Protein AF-X1GR39-F1 (afdb_monomer_lite)

InterPro domains:
  IPR045659 LPS-assembly protein LptD, central domain [PF19838] (77-189)
  IPR050218 Lipopolysaccharide Assembly Protein LptD [PTHR30189] (3-284)

Secondary structure (DSSP, 8-state):
-PPPEEEEEEEEETTTTEEEEEEEEEEETTEEEEEEEEEE-SS-EEEEEEEEES--SSS-SEEEEEEEEEEETTTEEEEEEEEEEETTEEEEEEEEEEEESSSSSEEPPPEEEEETTTEEEEEEEEEEEEETTEEEEEEEEEETTTEEEEEEEEEEEETTEEEEEEEEEEE-TTT--EEEEEEEEEEEESSSSEEEEEEEEEESSTTHHHHHHS------EEEEEEEETTEEEEEEEE--S-TTT-TT-EEEEEEEEEEEEEEE-TTSS-EEEEEEEEEEEEE---

Radius of gyration: 27.63 Å; chains: 1; bounding box: 65×58×67 Å

Organism: NCBI:txid412755

Structure (mmCIF, N/CA/C/O backbone):
data_AF-X1GR39-F1
#
_entry.id   AF-X1GR39-F1
#
loop_
_atom_site.group_PDB
_atom_site.id
_atom_site.type_symbol
_atom_site.label_atom_id
_atom_site.label_alt_id
_atom_site.label_comp_id
_atom_site.label_asym_id
_atom_site.label_entity_id
_atom_site.label_seq_id
_atom_site.pdbx_PDB_ins_code
_atom_site.Cartn_x
_atom_site.Cartn_y
_atom_site.Cartn_z
_atom_site.occupancy
_atom_site.B_iso_or_equiv
_atom_site.auth_seq_id
_atom_site.auth_comp_id
_atom_site.auth_asym_id
_atom_site.auth_atom_id
_atom_site.pdbx_PDB_model_num
ATOM 1 N N . GLU A 1 1 ? -5.557 -20.650 -20.360 1.00 41.62 1 GLU A N 1
ATOM 2 C CA . GLU A 1 1 ? -5.485 -20.925 -21.810 1.00 41.62 1 GLU A CA 1
ATOM 3 C C . GLU A 1 1 ? -4.023 -20.940 -22.225 1.00 41.62 1 GLU A C 1
ATOM 5 O O . GLU A 1 1 ? -3.294 -20.027 -21.860 1.00 41.62 1 GLU A O 1
ATOM 10 N N . THR A 1 2 ? -3.562 -22.000 -22.883 1.00 50.59 2 THR A N 1
ATOM 11 C CA . THR A 1 2 ? -2.173 -22.139 -23.339 1.00 50.59 2 THR A CA 1
ATOM 12 C C . THR A 1 2 ? -1.931 -21.228 -24.547 1.00 50.59 2 THR A C 1
ATOM 14 O O . THR A 1 2 ? -2.636 -21.309 -25.551 1.00 50.59 2 THR A O 1
ATOM 17 N N . GLY A 1 3 ? -0.964 -20.312 -24.442 1.00 60.41 3 GLY A N 1
ATOM 18 C CA . GLY A 1 3 ? -0.662 -19.339 -25.496 1.00 60.41 3 GLY A CA 1
ATOM 19 C C . GLY A 1 3 ? -0.235 -20.000 -26.813 1.00 60.41 3 GLY A C 1
ATOM 20 O O . GLY A 1 3 ? 0.534 -20.960 -26.820 1.00 60.41 3 GLY A O 1
ATOM 21 N N . ARG A 1 4 ? -0.717 -19.482 -27.951 1.00 73.88 4 ARG A N 1
ATOM 22 C CA . ARG A 1 4 ? -0.357 -19.980 -29.291 1.00 73.88 4 ARG A CA 1
ATOM 23 C C . ARG A 1 4 ? 0.926 -19.297 -29.769 1.00 73.88 4 ARG A C 1
ATOM 25 O O . ARG A 1 4 ? 0.937 -18.083 -29.969 1.00 73.88 4 ARG A O 1
ATOM 32 N N . LEU A 1 5 ? 1.990 -20.074 -29.976 1.00 83.25 5 LEU A N 1
ATOM 33 C CA . LEU A 1 5 ? 3.247 -19.620 -30.580 1.00 83.25 5 LEU A CA 1
ATOM 34 C C . LEU A 1 5 ? 3.279 -20.006 -32.064 1.00 83.25 5 LEU A C 1
ATOM 36 O O . LEU A 1 5 ? 2.985 -21.140 -32.432 1.00 83.25 5 LEU A O 1
ATOM 40 N N . THR A 1 6 ? 3.622 -19.053 -32.925 1.00 88.25 6 THR A N 1
ATOM 41 C CA . THR A 1 6 ? 3.789 -19.245 -34.374 1.00 88.25 6 THR A CA 1
ATOM 42 C C . THR A 1 6 ? 5.122 -18.654 -34.815 1.00 88.25 6 THR A C 1
ATOM 44 O O . THR A 1 6 ? 5.584 -17.682 -34.225 1.00 88.25 6 THR A O 1
ATOM 47 N N . GLY A 1 7 ? 5.749 -19.213 -35.844 1.00 88.44 7 GLY A N 1
ATOM 48 C CA . GLY A 1 7 ? 6.997 -18.692 -36.396 1.00 88.44 7 GLY A CA 1
ATOM 49 C C . GLY A 1 7 ? 7.297 -19.286 -37.765 1.00 88.44 7 GLY A C 1
ATOM 50 O O . GLY A 1 7 ? 6.587 -20.179 -38.229 1.00 88.44 7 GLY A O 1
ATOM 51 N N . LYS A 1 8 ? 8.337 -18.765 -38.412 1.00 88.69 8 LYS A N 1
ATOM 52 C CA . LYS A 1 8 ? 8.908 -19.290 -39.656 1.00 88.69 8 LYS A CA 1
ATOM 53 C C . LYS A 1 8 ? 10.235 -19.979 -39.335 1.00 88.69 8 LYS A C 1
ATOM 55 O O . LYS A 1 8 ? 10.971 -19.514 -38.470 1.00 88.69 8 LYS A O 1
ATOM 60 N N . ASP A 1 9 ? 10.519 -21.081 -40.021 1.00 88.56 9 ASP A N 1
ATOM 61 C CA . ASP A 1 9 ? 11.811 -21.778 -39.993 1.00 88.56 9 ASP A CA 1
ATOM 62 C C . ASP A 1 9 ? 12.301 -22.176 -38.590 1.00 88.56 9 ASP A C 1
ATOM 64 O O . ASP A 1 9 ? 13.170 -21.540 -37.989 1.00 88.56 9 ASP A O 1
ATOM 68 N N . LEU A 1 10 ? 11.747 -23.277 -38.078 1.00 90.88 10 LEU A N 1
ATOM 69 C CA . LEU A 1 10 ? 12.207 -23.928 -36.855 1.00 90.88 10 LEU A CA 1
ATOM 70 C C . LEU A 1 10 ? 13.357 -24.894 -37.173 1.00 90.88 10 LEU A C 1
ATOM 72 O O . LEU A 1 10 ? 13.191 -25.838 -37.942 1.00 90.88 10 LEU A O 1
ATOM 76 N N . ARG A 1 11 ? 14.510 -24.694 -36.535 1.00 92.06 11 ARG A N 1
ATOM 77 C CA . ARG A 1 11 ? 15.611 -25.668 -36.503 1.00 92.06 11 ARG A CA 1
ATOM 78 C C . ARG A 1 11 ? 15.830 -26.107 -35.067 1.00 92.06 11 ARG A C 1
ATOM 80 O O . ARG A 1 11 ? 16.012 -25.247 -34.210 1.00 92.06 11 ARG A O 1
ATOM 87 N N . TYR A 1 12 ? 15.838 -27.411 -34.818 1.00 91.62 12 TYR A N 1
ATOM 88 C CA . TYR A 1 12 ? 16.023 -27.978 -33.485 1.00 91.62 12 TYR A CA 1
ATOM 89 C C . TYR A 1 12 ? 17.069 -29.091 -33.514 1.00 91.62 12 TYR A C 1
ATOM 91 O O . TYR A 1 12 ? 17.058 -29.936 -34.408 1.00 91.62 12 TYR A O 1
ATOM 99 N N . ASN A 1 13 ? 17.979 -29.076 -32.546 1.00 91.44 13 ASN A N 1
ATOM 100 C CA . ASN A 1 13 ? 18.988 -30.101 -32.342 1.00 91.44 13 ASN A CA 1
ATOM 101 C C . ASN A 1 13 ? 18.592 -30.951 -31.131 1.00 91.44 13 ASN A C 1
ATOM 103 O O . ASN A 1 13 ? 18.644 -30.477 -30.000 1.00 91.44 13 ASN A O 1
ATOM 107 N N . LEU A 1 14 ? 18.237 -32.214 -31.379 1.00 89.69 14 LEU A N 1
ATOM 108 C CA . LEU A 1 14 ? 17.805 -33.164 -30.348 1.00 89.69 14 LEU A CA 1
ATOM 109 C C . LEU A 1 14 ? 18.918 -33.536 -29.358 1.00 89.69 14 LEU A C 1
ATOM 111 O O . LEU A 1 14 ? 18.622 -33.865 -28.219 1.00 89.69 14 LEU A O 1
ATOM 115 N N . ARG A 1 15 ? 20.193 -33.504 -29.774 1.00 89.12 15 ARG A N 1
ATOM 116 C CA . ARG A 1 15 ? 21.323 -33.892 -28.912 1.00 89.12 15 ARG A CA 1
ATOM 117 C C . ARG A 1 15 ? 21.659 -32.803 -27.899 1.00 89.12 15 ARG A C 1
ATOM 119 O O . ARG A 1 15 ? 21.977 -33.115 -26.762 1.00 89.12 15 ARG A O 1
ATOM 126 N N . SER A 1 16 ? 21.657 -31.545 -28.334 1.00 89.12 16 SER A N 1
ATOM 127 C CA . SER A 1 16 ? 21.954 -30.398 -27.467 1.00 89.12 16 SER A CA 1
ATOM 128 C C . SER A 1 16 ? 20.703 -29.742 -26.883 1.00 89.12 16 SER A C 1
ATOM 130 O O . SER A 1 16 ? 20.830 -28.747 -26.183 1.00 89.12 16 SER A O 1
ATOM 132 N N . GLU A 1 17 ? 19.513 -30.242 -27.225 1.00 90.56 17 GLU A N 1
ATOM 133 C CA . GLU A 1 17 ? 18.206 -29.682 -26.855 1.00 90.56 17 GLU A CA 1
ATOM 134 C C . GLU A 1 17 ? 18.053 -28.181 -27.165 1.00 90.56 17 GLU A C 1
ATOM 136 O O . GLU A 1 17 ? 17.302 -27.454 -26.511 1.00 90.56 17 GLU A O 1
ATOM 141 N N . THR A 1 18 ? 18.754 -27.695 -28.192 1.00 92.44 18 THR A N 1
ATOM 142 C CA . THR A 1 18 ? 18.746 -26.281 -28.582 1.00 92.44 18 THR A CA 1
ATOM 143 C C . THR A 1 18 ? 18.022 -26.065 -29.897 1.00 92.44 18 THR A C 1
ATOM 145 O O . THR A 1 18 ? 18.082 -26.884 -30.815 1.00 92.44 18 THR A O 1
ATOM 148 N N . GLY A 1 19 ? 17.360 -24.919 -30.024 1.00 92.81 19 GLY A N 1
ATOM 149 C CA . GLY A 1 19 ? 16.666 -24.551 -31.243 1.00 92.81 19 GLY A CA 1
ATOM 150 C C . GLY A 1 19 ? 16.794 -23.090 -31.619 1.00 92.81 19 GLY A C 1
ATOM 151 O O . GLY A 1 19 ? 17.204 -22.225 -30.842 1.00 92.81 19 GLY A O 1
ATOM 152 N N . THR A 1 20 ? 16.442 -22.818 -32.867 1.00 93.50 20 THR A N 1
ATOM 153 C CA . THR A 1 20 ? 16.251 -21.470 -33.388 1.00 93.50 20 THR A CA 1
ATOM 154 C C . THR A 1 20 ? 14.957 -21.409 -34.170 1.00 93.50 20 THR A C 1
ATOM 156 O O . THR A 1 20 ? 14.637 -22.334 -34.912 1.00 93.50 20 THR A O 1
ATOM 159 N N . ILE A 1 21 ? 14.232 -20.311 -34.012 1.00 93.69 21 ILE A N 1
ATOM 160 C CA . ILE A 1 21 ? 13.002 -20.032 -34.748 1.00 93.69 21 ILE A CA 1
ATOM 161 C C . ILE A 1 21 ? 12.996 -18.556 -35.143 1.00 93.69 21 ILE A C 1
ATOM 163 O O . ILE A 1 21 ? 13.473 -17.702 -34.387 1.00 93.69 21 ILE A O 1
ATOM 167 N N . GLN A 1 22 ? 12.513 -18.256 -36.345 1.00 93.44 22 GLN A N 1
ATOM 168 C CA . GLN A 1 22 ? 12.461 -16.903 -36.892 1.00 93.44 22 GLN A CA 1
ATOM 169 C C . GLN A 1 22 ? 11.023 -16.379 -36.955 1.00 93.44 22 GLN A C 1
ATOM 171 O O . GLN A 1 22 ? 10.058 -17.139 -36.917 1.00 93.44 22 GLN A O 1
ATOM 176 N N . SER A 1 23 ? 10.866 -15.059 -37.081 1.00 91.75 23 SER A N 1
ATOM 177 C CA . SER A 1 23 ? 9.572 -14.385 -37.288 1.00 91.75 23 SER A CA 1
ATOM 178 C C . SER A 1 23 ? 8.480 -14.839 -36.310 1.00 91.75 23 SER A C 1
ATOM 180 O O . SER A 1 23 ? 7.364 -15.176 -36.711 1.00 91.75 23 SER A O 1
ATOM 182 N N . ILE A 1 24 ? 8.822 -14.875 -35.027 1.00 91.50 24 ILE A N 1
ATOM 183 C CA . ILE A 1 24 ? 7.983 -15.422 -33.966 1.00 91.50 24 ILE A CA 1
ATOM 184 C C . ILE A 1 24 ? 6.849 -14.455 -33.675 1.00 91.50 24 ILE A C 1
ATOM 186 O O . ILE A 1 24 ? 7.063 -13.246 -33.551 1.00 91.50 24 ILE A O 1
ATOM 190 N N . ARG A 1 25 ? 5.648 -14.998 -33.507 1.00 89.38 25 ARG A N 1
ATOM 191 C CA . ARG A 1 25 ? 4.500 -14.308 -32.930 1.00 89.38 25 ARG A CA 1
ATOM 192 C C . ARG A 1 25 ? 3.892 -15.181 -31.852 1.00 89.38 25 ARG A C 1
ATOM 194 O O . ARG A 1 25 ? 3.634 -16.363 -32.086 1.00 89.38 25 ARG A O 1
ATOM 201 N N . TRP A 1 26 ? 3.646 -14.590 -30.698 1.00 88.12 26 TRP A N 1
ATOM 202 C CA . TRP A 1 26 ? 3.085 -15.284 -29.549 1.00 88.12 26 TRP A CA 1
ATOM 203 C C . TRP A 1 26 ? 2.064 -14.389 -28.850 1.00 88.12 26 TRP A C 1
ATOM 205 O O . TRP A 1 26 ? 2.217 -13.167 -28.826 1.00 88.12 26 TRP A O 1
ATOM 215 N N . LYS A 1 27 ? 1.002 -15.007 -28.334 1.00 83.12 27 LYS A N 1
ATOM 216 C CA . LYS A 1 27 ? -0.036 -14.347 -27.543 1.00 83.12 27 LYS A CA 1
ATOM 217 C C . LYS A 1 27 ? -0.177 -15.066 -26.206 1.00 83.12 27 LYS A C 1
ATOM 219 O O . LYS A 1 27 ? -0.376 -16.283 -26.195 1.00 83.12 27 LYS A O 1
ATOM 224 N N . GLU A 1 28 ? -0.136 -14.310 -25.117 1.00 80.50 28 GLU A N 1
ATOM 225 C CA . GLU A 1 28 ? -0.421 -14.787 -23.763 1.00 80.50 28 GLU A CA 1
ATOM 226 C C . GLU A 1 28 ? -1.304 -13.777 -23.034 1.00 80.50 28 GLU A C 1
ATOM 228 O O . GLU A 1 28 ? -0.956 -12.604 -22.891 1.00 80.50 28 GLU A O 1
ATOM 233 N N . GLY A 1 29 ? -2.484 -14.231 -22.604 1.00 79.88 29 GLY A N 1
ATOM 234 C CA . GLY A 1 29 ? -3.503 -13.352 -22.038 1.00 79.88 29 GLY A CA 1
ATOM 235 C C . GLY A 1 29 ? -3.798 -12.160 -22.968 1.00 79.88 29 GLY A C 1
ATOM 236 O O . GLY A 1 29 ? -4.045 -12.371 -24.163 1.00 79.88 29 GLY A O 1
ATOM 237 N N . PRO A 1 30 ? -3.767 -10.913 -22.459 1.00 77.62 30 PRO A N 1
ATOM 238 C CA . PRO A 1 30 ? -3.972 -9.717 -23.271 1.00 77.62 30 PRO A CA 1
ATOM 239 C C . PRO A 1 30 ? -2.725 -9.286 -24.063 1.00 77.62 30 PRO A C 1
ATOM 241 O O . PRO A 1 30 ? -2.810 -8.330 -24.824 1.00 77.62 30 PRO A O 1
ATOM 244 N N . PHE A 1 31 ? -1.569 -9.939 -23.901 1.00 81.31 31 PHE A N 1
ATOM 245 C CA . PHE A 1 31 ? -0.309 -9.495 -24.495 1.00 81.31 31 PHE A CA 1
ATOM 246 C C . PHE A 1 31 ? 0.008 -10.202 -25.819 1.00 81.31 31 PHE A C 1
ATOM 248 O O . PHE A 1 31 ? -0.120 -11.421 -25.957 1.00 81.31 31 PHE A O 1
ATOM 255 N N . PHE A 1 32 ? 0.493 -9.420 -26.780 1.00 86.38 32 PHE A N 1
ATOM 256 C CA . PHE A 1 32 ? 0.990 -9.845 -28.082 1.00 86.38 32 PHE A CA 1
ATOM 257 C C . PHE A 1 32 ? 2.479 -9.547 -28.189 1.00 86.38 32 PHE A C 1
ATOM 259 O O . PHE A 1 32 ? 2.922 -8.427 -27.929 1.00 86.38 32 PHE A O 1
ATOM 266 N N . TYR A 1 33 ? 3.236 -10.532 -28.658 1.00 89.44 33 TYR A N 1
ATOM 267 C CA . TYR A 1 33 ? 4.683 -10.468 -28.789 1.00 89.44 33 TYR A CA 1
ATOM 268 C C . TYR A 1 33 ? 5.096 -10.813 -30.215 1.00 89.44 33 TYR A C 1
ATOM 270 O O . TYR A 1 33 ? 4.557 -11.740 -30.830 1.00 89.44 33 TYR A O 1
ATOM 278 N N . LYS A 1 34 ? 6.080 -10.085 -30.738 1.00 91.81 34 LYS A N 1
ATOM 279 C CA . LYS A 1 34 ? 6.740 -10.368 -32.014 1.00 91.81 34 LYS A CA 1
ATOM 280 C C . LYS A 1 34 ? 8.242 -10.345 -31.797 1.00 91.81 34 LYS A C 1
ATOM 282 O O . LYS A 1 34 ? 8.747 -9.395 -31.216 1.00 91.81 34 LYS A O 1
ATOM 287 N N . ALA A 1 35 ? 8.956 -11.352 -32.274 1.00 93.44 35 ALA A N 1
ATOM 288 C CA . ALA A 1 35 ? 10.414 -11.377 -32.222 1.00 93.44 35 ALA A CA 1
ATOM 289 C C . ALA A 1 35 ? 10.968 -11.833 -33.566 1.00 93.44 35 ALA A C 1
ATOM 291 O O . ALA A 1 35 ? 10.399 -12.703 -34.226 1.00 93.44 35 ALA A O 1
ATOM 292 N N . GLU A 1 36 ? 12.087 -11.260 -33.987 1.00 93.81 36 GLU A N 1
ATOM 293 C CA . GLU A 1 36 ? 12.678 -11.629 -35.271 1.00 93.81 36 GLU A CA 1
ATOM 294 C C . GLU A 1 36 ? 13.326 -13.008 -35.229 1.00 93.81 36 GLU A C 1
ATOM 296 O O . GLU A 1 36 ? 13.197 -13.789 -36.170 1.00 93.81 36 GLU A O 1
ATOM 301 N N . LYS A 1 37 ? 14.025 -13.301 -34.136 1.00 93.69 37 LYS A N 1
ATOM 302 C CA . LYS A 1 37 ? 14.753 -14.549 -33.945 1.00 93.69 37 LYS A CA 1
ATOM 303 C C . LYS A 1 37 ? 14.757 -14.897 -32.468 1.00 93.69 37 LYS A C 1
ATOM 305 O O . LYS A 1 37 ? 15.069 -14.033 -31.650 1.00 93.69 37 LYS A O 1
ATOM 310 N N . ALA A 1 38 ? 14.463 -16.149 -32.147 1.00 92.50 38 ALA A N 1
ATOM 311 C CA . ALA A 1 38 ? 14.777 -16.739 -30.855 1.00 92.50 38 ALA A CA 1
ATOM 312 C C . ALA A 1 38 ? 15.833 -17.810 -31.039 1.00 92.50 38 ALA A C 1
ATOM 314 O O . ALA A 1 38 ? 15.772 -18.606 -31.979 1.00 92.50 38 ALA A O 1
ATOM 315 N N . HIS A 1 39 ? 16.757 -17.848 -30.097 1.00 93.31 39 HIS A N 1
ATOM 316 C CA . HIS A 1 39 ? 17.513 -19.030 -29.758 1.00 93.31 39 HIS A CA 1
ATOM 317 C C . HIS A 1 39 ? 17.004 -19.528 -28.409 1.00 93.31 39 HIS A C 1
ATOM 319 O O . HIS A 1 39 ? 16.916 -18.740 -27.472 1.00 93.31 39 HIS A O 1
ATOM 325 N N . PHE A 1 40 ? 16.634 -20.799 -28.317 1.00 90.00 40 PHE A N 1
ATOM 326 C CA . PHE A 1 40 ? 16.128 -21.383 -27.080 1.00 90.00 40 PHE A CA 1
ATOM 327 C C . PHE A 1 40 ? 16.918 -22.639 -26.724 1.00 90.00 40 PHE A C 1
ATOM 329 O O . PHE A 1 40 ? 17.228 -23.455 -27.594 1.00 90.00 40 PHE A O 1
ATOM 336 N N . SER A 1 41 ? 17.239 -22.767 -25.444 1.00 90.88 41 SER A N 1
ATOM 337 C CA . SER A 1 41 ? 17.752 -23.968 -24.789 1.00 90.88 41 SER A CA 1
ATOM 338 C C . SER A 1 41 ? 16.904 -24.262 -23.547 1.00 90.88 41 SER A C 1
ATOM 340 O O . SER A 1 41 ? 15.978 -23.511 -23.230 1.00 90.88 41 SER A O 1
ATOM 342 N N . SER A 1 42 ? 17.221 -25.341 -22.832 1.00 83.44 42 SER A N 1
ATOM 343 C CA . SER A 1 42 ? 16.620 -25.652 -21.530 1.00 83.44 42 SER A CA 1
ATOM 344 C C . SER A 1 42 ? 16.901 -24.582 -20.461 1.00 83.44 42 SER A C 1
ATOM 346 O O . SER A 1 42 ? 16.082 -24.379 -19.570 1.00 83.44 42 SER A O 1
ATOM 348 N N . GLU A 1 43 ? 18.021 -23.860 -20.568 1.00 86.69 43 GLU A N 1
ATOM 349 C CA . GLU A 1 43 ? 18.469 -22.883 -19.564 1.00 86.69 43 GLU A CA 1
ATOM 350 C C . GLU A 1 43 ? 18.107 -21.431 -19.898 1.00 86.69 43 GLU A C 1
ATOM 352 O O . GLU A 1 43 ? 17.875 -20.619 -19.000 1.00 86.69 43 GLU A O 1
ATOM 357 N N . VAL A 1 44 ? 18.106 -21.062 -21.183 1.00 91.50 44 VAL A N 1
ATOM 358 C CA . VAL A 1 44 ? 17.942 -19.666 -21.598 1.00 91.50 44 VAL A CA 1
ATOM 359 C C . VAL A 1 44 ? 17.240 -19.543 -22.944 1.00 91.50 44 VAL A C 1
ATOM 361 O O . VAL A 1 44 ? 17.483 -20.297 -23.887 1.00 91.50 44 VAL A O 1
ATOM 364 N N . VAL A 1 45 ? 16.402 -18.515 -23.060 1.00 93.25 45 VAL A N 1
ATOM 365 C CA . VAL A 1 45 ? 15.814 -18.082 -24.331 1.00 93.25 45 VAL A CA 1
ATOM 366 C C . VAL A 1 45 ? 16.329 -16.681 -24.661 1.00 93.25 45 VAL A C 1
ATOM 368 O O . VAL A 1 45 ? 16.033 -15.728 -23.946 1.00 93.25 45 VAL A O 1
ATOM 371 N N . ASP A 1 46 ? 17.109 -16.542 -25.736 1.00 95.00 46 ASP A N 1
ATOM 372 C CA . ASP A 1 46 ? 17.599 -15.260 -26.267 1.00 95.00 46 ASP A CA 1
ATOM 373 C C . ASP A 1 46 ? 16.765 -14.858 -27.486 1.00 95.00 46 ASP A C 1
ATOM 375 O O . ASP A 1 46 ? 16.773 -15.525 -28.521 1.00 95.00 46 ASP A O 1
ATOM 379 N N . LEU A 1 47 ? 16.045 -13.751 -27.359 1.00 95.00 47 LEU A N 1
ATOM 380 C CA . LEU A 1 47 ? 15.207 -13.165 -28.391 1.00 95.00 47 LEU A CA 1
ATOM 381 C C . LEU A 1 47 ? 15.842 -11.868 -28.903 1.00 95.00 47 LEU A C 1
ATOM 383 O O . LEU A 1 47 ? 16.261 -11.007 -28.123 1.00 95.00 47 LEU A O 1
ATOM 387 N N . LYS A 1 48 ? 15.846 -11.680 -30.224 1.00 95.75 48 LYS A N 1
ATOM 388 C CA . LYS A 1 48 ? 16.298 -10.449 -30.889 1.00 95.75 48 LYS A CA 1
ATOM 389 C C . LYS A 1 48 ? 15.129 -9.656 -31.454 1.00 95.75 48 LYS A C 1
ATOM 391 O O . LYS A 1 48 ? 14.222 -10.240 -32.049 1.00 95.75 48 LYS A O 1
ATOM 396 N N . ARG A 1 49 ? 15.214 -8.325 -31.312 1.00 94.31 49 ARG A N 1
ATOM 397 C CA . ARG A 1 49 ? 14.238 -7.340 -31.814 1.00 94.31 49 ARG A CA 1
ATOM 398 C C . ARG A 1 49 ? 12.806 -7.731 -31.438 1.00 94.31 49 ARG A C 1
ATOM 400 O O . ARG A 1 49 ? 12.022 -8.158 -32.282 1.00 94.31 49 ARG A O 1
ATOM 407 N N . VAL A 1 50 ? 12.514 -7.631 -30.144 1.00 93.81 50 VAL A N 1
ATOM 408 C CA . VAL A 1 50 ? 11.238 -8.044 -29.554 1.00 93.81 50 VAL A CA 1
ATOM 409 C C . VAL A 1 50 ? 10.316 -6.846 -29.416 1.00 93.81 50 VAL A C 1
ATOM 411 O O . VAL A 1 50 ? 10.658 -5.901 -28.713 1.00 93.81 50 VAL A O 1
ATOM 414 N N . ASP A 1 51 ? 9.146 -6.914 -30.035 1.00 92.25 51 ASP A N 1
ATOM 415 C CA . ASP A 1 51 ? 8.043 -5.980 -29.837 1.00 92.25 51 ASP A CA 1
ATOM 416 C C . ASP A 1 51 ? 6.985 -6.638 -28.945 1.00 92.25 51 ASP A C 1
ATOM 418 O O . ASP A 1 51 ? 6.573 -7.766 -29.222 1.00 92.25 51 ASP A O 1
ATOM 422 N N . PHE A 1 52 ? 6.509 -5.938 -27.914 1.00 89.38 52 PHE A N 1
ATOM 423 C CA . PHE A 1 52 ? 5.368 -6.371 -27.104 1.00 89.38 52 PHE A CA 1
ATOM 424 C C . PHE A 1 52 ? 4.351 -5.247 -26.872 1.00 89.38 52 PHE A C 1
ATOM 426 O O . PHE A 1 52 ? 4.708 -4.072 -26.754 1.00 89.38 52 PHE A O 1
ATOM 433 N N . THR A 1 53 ? 3.068 -5.604 -26.859 1.00 86.25 53 THR A N 1
ATOM 434 C CA . THR A 1 53 ? 1.923 -4.689 -26.703 1.00 86.25 53 THR A CA 1
ATOM 435 C C . THR A 1 53 ? 0.702 -5.460 -26.195 1.00 86.25 53 THR A C 1
ATOM 437 O O . THR A 1 53 ? 0.661 -6.677 -26.345 1.00 86.25 53 THR A O 1
ATOM 440 N N . THR A 1 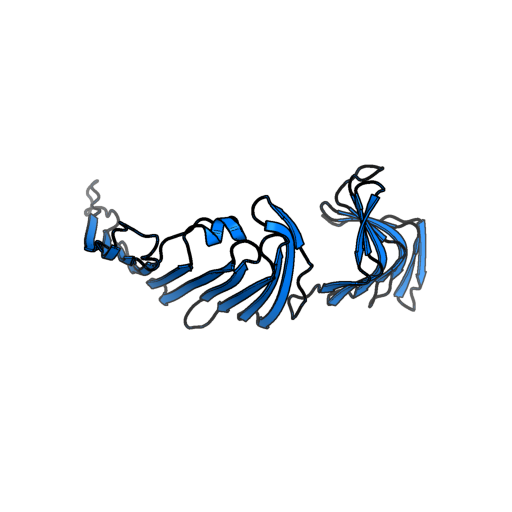54 ? -0.301 -4.789 -25.620 1.00 83.31 54 THR A N 1
ATOM 441 C CA . THR A 1 54 ? -1.624 -5.418 -25.399 1.00 83.31 54 THR A CA 1
ATOM 442 C C . THR A 1 54 ? -2.646 -5.070 -26.483 1.00 83.31 54 THR A C 1
ATOM 444 O O . THR A 1 54 ? -3.762 -5.578 -26.484 1.00 83.31 54 THR A O 1
ATOM 447 N N . CYS A 1 55 ? -2.271 -4.214 -27.436 1.00 79.06 55 CYS A N 1
ATOM 448 C CA . CYS A 1 55 ? -3.125 -3.813 -28.543 1.00 79.06 55 CYS A CA 1
ATOM 449 C C . CYS A 1 55 ? -2.998 -4.817 -29.701 1.00 79.06 55 CYS A C 1
ATOM 451 O O . CYS A 1 55 ? -1.892 -5.090 -30.168 1.00 79.06 55 CYS A O 1
ATOM 453 N N . ASP A 1 56 ? -4.120 -5.354 -30.178 1.00 73.25 56 ASP A N 1
ATOM 454 C CA . ASP A 1 56 ? -4.170 -6.378 -31.229 1.00 73.25 56 ASP A CA 1
ATOM 455 C C . ASP A 1 56 ? -4.239 -5.809 -32.660 1.00 73.25 56 ASP A C 1
ATOM 457 O O . ASP A 1 56 ? -4.186 -6.563 -33.636 1.00 73.25 56 ASP A O 1
ATOM 461 N N . HIS A 1 57 ? -4.292 -4.480 -32.803 1.00 73.00 57 HIS A N 1
ATOM 462 C CA . HIS A 1 57 ? -4.296 -3.802 -34.097 1.00 73.00 57 HIS A CA 1
ATOM 463 C C . HIS A 1 57 ? -2.987 -3.999 -34.887 1.00 73.00 57 HIS A C 1
ATOM 465 O O . HIS A 1 57 ? -1.894 -4.180 -34.341 1.00 73.00 57 HIS A O 1
ATOM 471 N N . SER A 1 58 ? -3.089 -3.918 -36.220 1.00 70.12 58 SER A N 1
ATOM 472 C CA . SER A 1 58 ? -1.954 -4.044 -37.149 1.00 70.12 58 SER A CA 1
ATOM 473 C C . SER A 1 58 ? -0.868 -2.989 -36.898 1.00 70.12 58 SER A C 1
ATOM 475 O O . SER A 1 58 ? 0.325 -3.309 -36.923 1.00 70.12 58 SER A O 1
ATOM 477 N N . LEU A 1 59 ? -1.298 -1.762 -36.599 1.00 73.50 59 LEU A N 1
ATOM 478 C CA . LEU A 1 59 ? -0.510 -0.657 -36.064 1.00 73.50 59 LEU A CA 1
ATOM 479 C C . LEU A 1 59 ? -0.948 -0.434 -34.612 1.00 73.50 59 LEU A C 1
ATOM 481 O O . LEU A 1 59 ? -1.979 0.198 -34.384 1.00 73.50 59 LEU A O 1
ATOM 485 N N . PRO A 1 60 ? -0.221 -0.978 -33.624 1.00 79.31 60 PRO A N 1
ATOM 486 C CA . PRO A 1 60 ? -0.628 -0.838 -32.239 1.00 79.31 60 PRO A CA 1
ATOM 487 C C . PRO A 1 60 ? -0.469 0.618 -31.795 1.00 79.31 60 PRO A C 1
ATOM 489 O O . PRO A 1 60 ? 0.547 1.255 -32.083 1.00 79.31 60 PRO A O 1
ATOM 492 N N . HIS A 1 61 ? -1.453 1.129 -31.051 1.00 83.88 61 HIS A N 1
ATOM 493 C CA . HIS A 1 61 ? -1.412 2.489 -30.503 1.00 83.88 61 HIS A CA 1
ATOM 494 C C . HIS A 1 61 ? -0.198 2.718 -29.600 1.00 83.88 61 HIS A C 1
ATOM 496 O O . HIS A 1 61 ? 0.269 3.842 -29.464 1.00 83.88 61 HIS A O 1
ATOM 502 N N . TYR A 1 62 ? 0.344 1.655 -29.012 1.00 85.00 62 TYR A N 1
ATOM 503 C CA . TYR A 1 62 ? 1.595 1.684 -28.274 1.00 85.00 62 TYR A CA 1
ATOM 504 C C . TYR A 1 62 ? 2.310 0.339 -28.368 1.00 85.00 62 TYR A C 1
ATOM 506 O O . TYR A 1 62 ? 1.682 -0.714 -28.513 1.00 85.00 62 TYR A O 1
ATOM 514 N N . LYS A 1 63 ? 3.635 0.356 -28.255 1.00 90.75 63 LYS A N 1
ATOM 515 C CA . LYS A 1 63 ? 4.450 -0.861 -28.164 1.00 90.75 63 LYS A CA 1
ATOM 516 C C . LYS A 1 63 ? 5.744 -0.591 -27.422 1.00 90.75 63 LYS A C 1
ATOM 518 O O . LYS A 1 63 ? 6.294 0.502 -27.500 1.00 90.75 63 LYS A O 1
ATOM 523 N N . MET A 1 64 ? 6.279 -1.613 -26.777 1.00 90.56 64 MET A N 1
ATOM 524 C CA . MET A 1 64 ? 7.646 -1.601 -26.274 1.00 90.56 64 MET A CA 1
ATOM 525 C C . MET A 1 64 ? 8.508 -2.471 -27.178 1.00 90.56 64 MET A C 1
ATOM 527 O O . MET A 1 64 ? 8.144 -3.605 -27.483 1.00 90.56 64 MET A O 1
ATOM 531 N N . ARG A 1 65 ? 9.643 -1.930 -27.617 1.00 93.81 65 ARG A N 1
ATOM 532 C CA . ARG A 1 65 ? 10.636 -2.634 -28.429 1.00 93.81 65 ARG A CA 1
ATOM 533 C C . ARG A 1 65 ? 11.910 -2.816 -27.629 1.00 93.81 65 ARG A C 1
ATOM 535 O O . ARG A 1 65 ? 12.506 -1.829 -27.214 1.00 93.81 65 ARG A O 1
ATOM 542 N N . ALA A 1 66 ? 12.361 -4.050 -27.476 1.00 95.25 66 ALA A N 1
ATOM 543 C CA . ALA A 1 66 ? 13.648 -4.389 -26.886 1.00 95.25 66 ALA A CA 1
ATOM 544 C C . ALA A 1 66 ? 14.602 -4.919 -27.964 1.00 95.25 66 ALA A C 1
ATOM 546 O O . ALA A 1 66 ? 14.236 -5.774 -28.775 1.00 95.25 66 ALA A O 1
ATOM 547 N N . GLY A 1 67 ? 15.851 -4.448 -27.965 1.00 94.88 67 GLY A N 1
ATOM 548 C CA . GLY A 1 67 ? 16.875 -4.945 -28.888 1.00 94.88 67 GLY A CA 1
ATOM 549 C C . GLY A 1 67 ? 17.226 -6.414 -28.632 1.00 94.88 67 GLY A C 1
ATOM 550 O O . GLY A 1 67 ? 17.352 -7.208 -29.567 1.00 94.88 67 GLY A O 1
ATOM 551 N N . THR A 1 68 ? 17.356 -6.796 -27.360 1.00 95.06 68 THR A N 1
ATOM 552 C CA . THR A 1 68 ? 17.562 -8.186 -26.925 1.00 95.06 68 THR A CA 1
ATOM 553 C C . THR A 1 68 ? 16.744 -8.468 -25.673 1.00 95.06 68 THR A C 1
ATOM 555 O O . THR A 1 68 ? 16.740 -7.647 -24.757 1.00 95.06 68 THR A O 1
ATOM 558 N N . VAL A 1 69 ? 16.110 -9.637 -25.610 1.00 94.44 69 VAL A N 1
ATOM 559 C CA . VAL A 1 69 ? 15.441 -10.152 -24.411 1.00 94.44 69 VAL A CA 1
ATOM 560 C C . VAL A 1 69 ? 16.023 -11.518 -24.082 1.00 94.44 69 VAL A C 1
ATOM 562 O O . VAL A 1 69 ? 15.984 -12.414 -24.916 1.00 94.44 69 VAL A O 1
ATOM 565 N N . LYS A 1 70 ? 16.573 -11.678 -22.879 1.00 94.38 70 LYS A N 1
ATOM 566 C CA . LYS A 1 70 ? 17.026 -12.968 -22.353 1.00 94.38 70 LYS A CA 1
ATOM 567 C C . LYS A 1 70 ? 16.085 -13.419 -21.251 1.00 94.38 70 LYS A C 1
ATOM 569 O O . LYS A 1 70 ? 15.945 -12.711 -20.256 1.00 94.38 70 LYS A O 1
ATOM 574 N N . VAL A 1 71 ? 15.461 -14.572 -21.428 1.00 91.44 71 VAL A N 1
ATOM 575 C CA . VAL A 1 71 ? 14.597 -15.205 -20.430 1.00 91.44 71 VAL A CA 1
ATOM 576 C C . VAL A 1 71 ? 15.368 -16.353 -19.798 1.00 91.44 71 VAL A C 1
ATOM 578 O O . VAL A 1 71 ? 15.784 -17.267 -20.505 1.00 91.44 71 VAL A O 1
ATOM 581 N N . TYR A 1 72 ? 15.535 -16.293 -18.481 1.00 90.38 72 TYR A N 1
ATOM 582 C CA . TYR A 1 72 ? 16.013 -17.387 -17.643 1.00 90.38 72 TYR A CA 1
ATOM 583 C C . TYR A 1 72 ? 14.786 -17.971 -16.930 1.00 90.38 72 TYR A C 1
ATOM 585 O O . TYR A 1 72 ? 14.268 -17.317 -16.015 1.00 90.38 72 TYR A O 1
ATOM 593 N N . PRO A 1 73 ? 14.250 -19.123 -17.374 1.00 86.19 73 PRO A N 1
ATOM 594 C CA . PRO A 1 73 ? 13.038 -19.703 -16.801 1.00 86.19 73 PRO A CA 1
ATOM 595 C C . PRO A 1 73 ? 13.136 -19.842 -15.275 1.00 86.19 73 PRO A C 1
ATOM 597 O O . PRO A 1 73 ? 14.127 -20.340 -14.755 1.00 86.19 73 PRO A O 1
ATOM 600 N N . GLY A 1 74 ? 12.126 -19.355 -14.548 1.00 83.50 74 GLY A N 1
ATOM 601 C CA . GLY A 1 74 ? 12.092 -19.378 -13.077 1.00 83.50 74 GLY A CA 1
ATOM 602 C C . GLY A 1 74 ? 12.947 -18.317 -12.362 1.00 83.50 74 GLY A C 1
ATOM 603 O O . GLY A 1 74 ? 12.691 -18.044 -11.193 1.00 83.50 74 GLY A O 1
ATOM 604 N N . ASP A 1 75 ? 13.896 -17.667 -13.044 1.00 84.00 75 ASP A N 1
ATOM 605 C CA . ASP A 1 75 ? 14.794 -16.664 -12.452 1.00 84.00 75 ASP A CA 1
ATOM 606 C C . ASP A 1 75 ? 14.390 -15.236 -12.848 1.00 84.00 75 ASP A C 1
ATOM 608 O O . ASP A 1 75 ? 13.765 -14.523 -12.058 1.00 84.00 75 ASP A O 1
ATOM 612 N N . LYS A 1 76 ? 14.718 -14.801 -14.072 1.00 85.38 76 LYS A N 1
ATOM 613 C CA . LYS A 1 76 ? 14.552 -13.405 -14.507 1.00 85.38 76 LYS A CA 1
ATOM 614 C C . LYS A 1 76 ? 14.457 -13.241 -16.020 1.00 85.38 76 LYS A C 1
ATOM 616 O O . LYS A 1 76 ? 14.919 -14.073 -16.796 1.00 85.38 76 LYS A O 1
ATOM 621 N N . ILE A 1 77 ? 13.925 -12.100 -16.436 1.00 89.12 77 ILE A N 1
ATOM 622 C CA . ILE A 1 77 ? 13.910 -11.616 -17.814 1.00 89.12 77 ILE A CA 1
ATOM 623 C C . ILE A 1 77 ? 14.762 -10.348 -17.879 1.00 89.12 77 ILE A C 1
ATOM 625 O O . ILE A 1 77 ? 14.501 -9.386 -17.160 1.00 89.12 77 ILE A O 1
ATOM 629 N N . ILE A 1 78 ? 15.772 -10.327 -18.748 1.00 89.62 78 ILE A N 1
ATOM 630 C CA . ILE A 1 78 ? 16.635 -9.164 -18.988 1.00 89.62 78 ILE A CA 1
ATOM 631 C C . ILE A 1 78 ? 16.344 -8.617 -20.379 1.00 89.62 78 ILE A C 1
ATOM 633 O O . ILE A 1 78 ? 16.626 -9.274 -21.381 1.00 89.62 78 ILE A O 1
ATOM 637 N N . MET A 1 79 ? 15.841 -7.390 -20.449 1.00 92.88 79 MET A N 1
ATOM 638 C CA . MET A 1 79 ? 15.593 -6.669 -21.693 1.00 92.88 79 MET A CA 1
ATOM 639 C C . MET A 1 79 ? 16.631 -5.556 -21.849 1.00 92.88 79 MET A C 1
ATOM 641 O O . MET A 1 79 ? 16.848 -4.772 -20.925 1.00 92.88 79 MET A O 1
ATOM 645 N N . LYS A 1 80 ? 17.287 -5.487 -23.009 1.00 93.50 80 LYS A N 1
ATOM 646 C CA . LYS A 1 80 ? 18.315 -4.482 -23.320 1.00 93.50 80 LYS A CA 1
ATOM 647 C C . LYS A 1 80 ? 17.861 -3.555 -24.440 1.00 93.50 80 LYS A C 1
ATOM 649 O O . LYS A 1 80 ? 17.333 -4.033 -25.449 1.00 93.50 80 LYS A O 1
ATOM 654 N N . GLY A 1 81 ? 18.128 -2.259 -24.278 1.00 93.50 81 GLY A N 1
ATOM 655 C CA . GLY A 1 81 ? 17.760 -1.215 -25.237 1.00 93.50 81 GLY A CA 1
ATOM 656 C C . GLY A 1 81 ? 16.252 -1.180 -25.461 1.00 93.50 81 GLY A C 1
ATOM 657 O O . GLY A 1 81 ? 15.787 -1.435 -26.572 1.00 93.50 81 GLY A O 1
ATOM 658 N N . VAL A 1 82 ? 15.498 -0.962 -24.384 1.00 92.50 82 VAL A N 1
ATOM 659 C CA . VAL A 1 82 ? 14.036 -0.949 -24.412 1.00 92.50 82 VAL A CA 1
ATOM 660 C C . VAL A 1 82 ? 13.559 0.452 -24.759 1.00 92.50 82 VAL A C 1
ATOM 662 O O . VAL A 1 82 ? 13.920 1.412 -24.089 1.00 92.50 82 VAL A O 1
ATOM 665 N N . THR A 1 83 ? 12.732 0.562 -25.792 1.00 92.62 83 THR A N 1
ATOM 666 C CA . THR A 1 83 ? 12.109 1.816 -26.226 1.00 92.62 83 THR A CA 1
ATOM 667 C C . THR A 1 83 ? 10.596 1.663 -26.189 1.00 92.62 83 THR A C 1
ATOM 669 O O . THR A 1 83 ? 10.056 0.750 -26.817 1.00 92.62 83 THR A O 1
ATOM 672 N N . LEU A 1 84 ? 9.908 2.541 -25.468 1.00 89.56 84 LEU A N 1
ATOM 673 C CA . LEU A 1 84 ? 8.454 2.660 -25.505 1.00 89.56 84 LEU A CA 1
ATOM 674 C C . LEU A 1 84 ? 8.061 3.603 -26.643 1.00 89.56 84 LEU A C 1
ATOM 676 O O . LEU A 1 84 ? 8.563 4.724 -26.736 1.00 89.56 84 LEU A O 1
ATOM 680 N N . TYR A 1 85 ? 7.145 3.143 -27.486 1.00 89.69 85 TYR A N 1
ATOM 681 C CA . TYR A 1 85 ? 6.568 3.894 -28.588 1.00 89.69 85 TYR A CA 1
ATOM 682 C C . TYR A 1 85 ? 5.081 4.134 -28.344 1.00 89.69 85 TYR A C 1
ATOM 684 O O . TYR A 1 85 ? 4.362 3.197 -27.989 1.00 89.69 85 TYR A O 1
ATOM 692 N N . LEU A 1 86 ? 4.623 5.353 -28.625 1.00 87.56 86 LEU A N 1
ATOM 693 C CA . LEU A 1 86 ? 3.214 5.684 -28.828 1.00 87.56 86 LEU A CA 1
ATOM 694 C C . LEU A 1 86 ? 2.997 5.852 -30.339 1.00 87.56 86 LEU A C 1
ATOM 696 O O . LEU A 1 86 ? 3.529 6.769 -30.965 1.00 87.56 86 LEU A O 1
ATOM 700 N N . GLY A 1 87 ? 2.319 4.889 -30.959 1.00 86.12 87 GLY A N 1
ATOM 701 C CA . GLY A 1 87 ? 2.306 4.698 -32.407 1.00 86.12 87 GLY A CA 1
ATOM 702 C C . GLY A 1 87 ? 3.725 4.491 -32.949 1.00 86.12 87 GLY A C 1
ATOM 703 O O . GLY A 1 87 ? 4.355 3.457 -32.708 1.00 86.12 87 GLY A O 1
ATOM 704 N N . SER A 1 88 ? 4.233 5.494 -33.669 1.00 87.06 88 SER A N 1
ATOM 705 C CA . SER A 1 88 ? 5.605 5.513 -34.208 1.00 87.06 88 SER A CA 1
ATOM 706 C C . SER A 1 88 ? 6.563 6.423 -33.430 1.00 87.06 88 SER A C 1
ATOM 708 O O . SER A 1 88 ? 7.761 6.403 -33.705 1.00 87.06 88 SER A O 1
ATOM 710 N N . LEU A 1 89 ? 6.065 7.201 -32.464 1.00 90.12 89 LEU A N 1
ATOM 711 C CA . LEU A 1 89 ? 6.861 8.162 -31.702 1.00 90.12 89 LEU A CA 1
ATOM 712 C C . LEU A 1 89 ? 7.561 7.459 -30.526 1.00 90.12 89 LEU A C 1
ATOM 714 O O . LEU A 1 89 ? 6.860 6.922 -29.666 1.00 90.12 89 LEU A O 1
ATOM 718 N N . PRO A 1 90 ? 8.906 7.438 -30.450 1.00 91.19 90 PRO A N 1
ATOM 719 C CA . PRO A 1 90 ? 9.607 6.960 -29.263 1.00 91.19 90 PRO A CA 1
ATOM 720 C C . PRO A 1 90 ? 9.452 7.985 -28.136 1.00 91.19 90 PRO A C 1
ATOM 722 O O . PRO A 1 90 ? 9.881 9.126 -28.278 1.00 91.19 90 PRO A O 1
ATOM 725 N N . ILE A 1 91 ? 8.844 7.583 -27.023 1.00 89.56 91 ILE A N 1
ATOM 726 C CA . ILE A 1 91 ? 8.572 8.481 -25.887 1.00 89.56 91 ILE A CA 1
ATOM 727 C C . ILE A 1 91 ? 9.476 8.215 -24.682 1.00 89.56 91 ILE A C 1
ATOM 729 O O . ILE A 1 91 ? 9.658 9.091 -23.845 1.00 89.56 91 ILE A O 1
ATOM 733 N N . PHE A 1 92 ? 10.060 7.020 -24.585 1.00 85.00 92 PHE A N 1
ATOM 734 C CA . PHE A 1 92 ? 10.954 6.666 -23.485 1.00 85.00 92 PHE A CA 1
ATOM 735 C C . PHE A 1 92 ? 11.950 5.590 -23.916 1.00 85.00 92 PHE A C 1
ATOM 737 O O . PHE A 1 92 ? 11.578 4.644 -24.613 1.00 85.00 92 PHE A O 1
ATOM 744 N N . TRP A 1 93 ? 13.202 5.713 -23.476 1.00 89.69 93 TRP A N 1
ATOM 745 C CA . TRP A 1 93 ? 14.262 4.736 -23.719 1.00 89.69 93 TRP A CA 1
ATOM 746 C C . TRP A 1 93 ? 14.980 4.388 -22.415 1.00 89.69 93 TRP A C 1
ATOM 748 O O . TRP A 1 93 ? 15.321 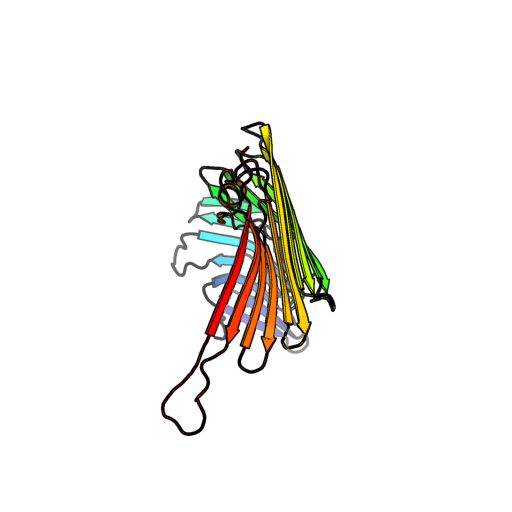5.274 -21.636 1.00 89.69 93 TRP A O 1
ATOM 758 N N . THR A 1 94 ? 15.251 3.100 -22.201 1.00 83.31 94 THR A N 1
ATOM 759 C CA . THR A 1 94 ? 16.100 2.617 -21.107 1.00 83.31 94 THR A CA 1
ATOM 760 C C . THR A 1 94 ? 17.114 1.583 -21.609 1.00 83.31 94 THR A C 1
ATOM 762 O O . THR A 1 94 ? 16.760 0.698 -22.403 1.00 83.31 94 THR A O 1
ATOM 765 N N . PRO A 1 95 ? 18.380 1.634 -21.148 1.00 87.62 95 PRO A N 1
ATOM 766 C CA . PRO A 1 95 ? 19.396 0.671 -21.560 1.00 87.62 95 PRO A CA 1
ATOM 767 C C . PRO A 1 95 ? 19.100 -0.743 -21.045 1.00 87.62 95 PRO A C 1
ATOM 769 O O . PRO A 1 95 ? 19.409 -1.714 -21.741 1.00 87.62 95 PRO A O 1
ATOM 772 N N . TYR A 1 96 ? 18.477 -0.865 -19.867 1.00 84.69 96 TYR A N 1
ATOM 773 C CA . TYR A 1 96 ? 18.190 -2.140 -19.211 1.00 84.69 96 TYR A CA 1
ATOM 774 C C . TYR A 1 96 ? 16.841 -2.115 -18.491 1.00 84.69 96 TYR A C 1
ATOM 776 O O . TYR A 1 96 ? 16.516 -1.167 -17.779 1.00 84.69 96 TYR A O 1
ATOM 784 N N . LEU A 1 97 ? 16.086 -3.202 -18.631 1.00 83.62 97 LEU A N 1
ATOM 785 C CA . LEU A 1 97 ? 14.898 -3.491 -17.836 1.00 83.62 97 LEU A CA 1
ATOM 786 C C . LEU A 1 97 ? 14.977 -4.949 -17.378 1.00 83.62 97 LEU A C 1
ATOM 788 O O . LEU A 1 97 ? 15.051 -5.855 -18.210 1.00 83.62 97 LEU A O 1
ATOM 792 N N . ILE A 1 98 ? 15.016 -5.174 -16.064 1.00 83.62 98 ILE A N 1
ATOM 793 C CA . ILE A 1 98 ? 15.143 -6.510 -15.471 1.00 83.62 98 ILE A CA 1
ATOM 794 C C . ILE A 1 98 ? 13.862 -6.822 -14.705 1.00 83.62 98 ILE A C 1
ATOM 796 O O . ILE A 1 98 ? 13.495 -6.094 -13.789 1.00 83.62 98 ILE A O 1
ATOM 800 N N . GLN A 1 99 ? 13.205 -7.915 -15.080 1.00 81.38 99 GLN A N 1
ATOM 801 C CA . GLN A 1 99 ? 12.010 -8.431 -14.422 1.00 81.38 99 GLN A CA 1
ATOM 802 C C . GLN A 1 99 ? 12.354 -9.764 -13.759 1.00 81.38 99 GLN A C 1
ATOM 804 O O . GLN A 1 99 ? 12.539 -10.767 -14.444 1.00 81.38 99 GLN A O 1
ATOM 809 N N . TYR A 1 100 ? 12.433 -9.792 -12.433 1.00 78.94 100 TYR A N 1
ATOM 810 C CA . TYR A 1 100 ? 12.628 -11.033 -11.682 1.00 78.94 100 TYR A CA 1
ATOM 811 C C . TYR A 1 100 ? 11.310 -11.815 -11.601 1.00 78.94 100 TYR A C 1
ATOM 813 O O . TYR A 1 100 ? 10.264 -11.249 -11.263 1.00 78.94 100 TYR A O 1
ATOM 821 N N . LEU A 1 101 ? 11.362 -13.104 -11.943 1.00 77.56 101 LEU A N 1
ATOM 822 C CA . LEU A 1 101 ? 10.219 -14.024 -11.948 1.00 77.56 101 LEU A CA 1
ATOM 823 C C . LEU A 1 101 ? 9.953 -14.615 -10.559 1.00 77.56 101 LEU A C 1
ATOM 825 O O . LEU A 1 101 ? 8.819 -14.978 -10.249 1.00 77.56 101 LEU A O 1
ATOM 829 N N . HIS A 1 102 ? 10.976 -14.653 -9.707 1.00 73.81 102 HIS A N 1
ATOM 830 C CA . HIS A 1 102 ? 10.840 -14.971 -8.294 1.00 73.81 102 HIS A CA 1
ATOM 831 C C . HIS A 1 102 ? 10.466 -13.722 -7.475 1.00 73.81 102 HIS A C 1
ATOM 833 O O . HIS A 1 102 ? 10.595 -12.577 -7.918 1.00 73.81 102 HIS A O 1
ATOM 839 N N . LYS A 1 103 ? 9.936 -13.948 -6.268 1.00 67.88 103 LYS A N 1
ATOM 840 C CA . LYS A 1 103 ? 9.497 -12.872 -5.361 1.00 67.88 103 LYS A CA 1
ATOM 841 C C . LYS A 1 103 ? 10.656 -12.171 -4.648 1.00 67.88 103 LYS A C 1
ATOM 843 O O . LYS A 1 103 ? 10.426 -11.148 -4.010 1.00 67.88 103 LYS A O 1
ATOM 848 N N . GLU A 1 104 ? 11.863 -12.720 -4.726 1.00 73.50 104 GLU A N 1
ATOM 849 C CA . GLU A 1 104 ? 12.976 -12.279 -3.891 1.00 73.50 104 GLU A CA 1
ATOM 850 C C . GLU A 1 104 ? 13.632 -11.001 -4.426 1.00 73.50 104 GLU A C 1
ATOM 852 O O . GLU A 1 104 ? 13.793 -10.839 -5.632 1.00 73.50 104 GLU A O 1
ATOM 857 N N . ASN A 1 105 ? 13.972 -10.093 -3.505 1.00 77.38 105 ASN A N 1
ATOM 858 C CA . ASN A 1 105 ? 14.989 -9.043 -3.642 1.00 77.38 105 ASN A CA 1
ATOM 859 C C . ASN A 1 105 ? 15.126 -8.415 -5.037 1.00 77.38 105 ASN A C 1
ATOM 861 O O . ASN A 1 105 ? 16.075 -8.681 -5.775 1.00 77.38 105 ASN A O 1
ATOM 865 N N . ARG A 1 106 ? 14.174 -7.546 -5.390 1.00 81.69 106 ARG A N 1
ATOM 866 C CA . ARG A 1 106 ? 14.077 -6.968 -6.736 1.00 81.69 106 ARG A CA 1
ATOM 867 C C . ARG A 1 106 ? 13.765 -5.483 -6.732 1.00 81.69 106 ARG A C 1
ATOM 869 O O . ARG A 1 106 ? 12.943 -5.000 -5.955 1.00 81.69 106 ARG A O 1
ATOM 876 N N . VAL A 1 107 ? 14.356 -4.775 -7.688 1.00 81.88 107 VAL A N 1
ATOM 877 C CA . VAL A 1 107 ? 13.965 -3.401 -8.014 1.00 81.88 107 VAL A CA 1
ATOM 878 C C . VAL A 1 107 ? 12.551 -3.425 -8.599 1.00 81.88 107 VAL A C 1
ATOM 880 O O . VAL A 1 107 ? 12.231 -4.248 -9.458 1.00 81.88 107 VAL A O 1
ATOM 883 N N . MET A 1 108 ? 11.688 -2.544 -8.104 1.00 82.88 108 MET A N 1
ATOM 884 C CA . MET A 1 108 ? 10.365 -2.309 -8.663 1.00 82.88 108 MET A CA 1
ATOM 885 C C . MET A 1 108 ? 10.522 -1.710 -10.060 1.00 82.88 108 MET A C 1
ATOM 887 O O . MET A 1 108 ? 11.275 -0.757 -10.244 1.00 82.88 108 MET A O 1
ATOM 891 N N . LEU A 1 109 ? 9.791 -2.246 -11.040 1.00 79.56 109 LEU A N 1
ATOM 892 C CA . LEU A 1 109 ? 9.695 -1.591 -12.339 1.00 79.56 109 LEU A CA 1
ATOM 893 C C . LEU A 1 109 ? 9.183 -0.155 -12.135 1.00 79.56 109 LEU A C 1
ATOM 895 O O . LEU A 1 109 ? 8.125 0.003 -11.516 1.00 79.56 109 LEU A O 1
ATOM 899 N N . PRO A 1 110 ? 9.901 0.868 -12.633 1.00 82.00 110 PRO A N 1
ATOM 900 C CA . PRO A 1 110 ? 9.452 2.245 -12.522 1.00 82.00 110 PRO A CA 1
ATOM 901 C C . PRO A 1 110 ? 8.053 2.410 -13.116 1.00 82.00 110 PRO A C 1
ATOM 903 O O . PRO A 1 110 ? 7.792 1.955 -14.230 1.00 82.00 110 PRO A O 1
ATOM 906 N N . ASN A 1 111 ? 7.168 3.063 -12.369 1.00 82.12 111 ASN A N 1
ATOM 907 C CA . ASN A 1 111 ? 5.792 3.329 -12.762 1.00 82.12 111 ASN A CA 1
ATOM 908 C C . ASN A 1 111 ? 5.612 4.839 -12.990 1.00 82.12 111 ASN A C 1
ATOM 910 O O . ASN A 1 111 ? 5.415 5.573 -12.015 1.00 82.12 111 ASN A O 1
ATOM 914 N N . PRO A 1 112 ? 5.759 5.328 -14.236 1.00 85.75 112 PRO A N 1
ATOM 915 C CA . PRO A 1 112 ? 5.542 6.729 -14.555 1.00 85.75 112 PRO A CA 1
ATOM 916 C C . PRO A 1 112 ? 4.049 7.067 -14.656 1.00 85.75 112 PRO A C 1
ATOM 918 O O . PRO A 1 112 ? 3.241 6.237 -15.069 1.00 85.75 112 PRO A O 1
ATOM 921 N N . GLY A 1 113 ? 3.688 8.307 -14.340 1.00 83.50 113 GLY A N 1
ATOM 922 C CA . GLY A 1 113 ? 2.324 8.815 -14.457 1.00 83.50 113 GLY A CA 1
ATOM 923 C C . GLY A 1 113 ? 2.265 10.341 -14.468 1.00 83.50 113 GLY A C 1
ATOM 924 O O . GLY A 1 113 ? 3.291 11.017 -14.401 1.00 83.50 113 GLY A O 1
ATOM 925 N N . TYR A 1 114 ? 1.051 10.876 -14.564 1.00 87.06 114 TYR A N 1
ATOM 926 C CA . TYR A 1 114 ? 0.771 12.307 -14.478 1.00 87.06 114 TYR A CA 1
ATOM 927 C C . TYR A 1 114 ? -0.444 12.548 -13.579 1.00 87.06 114 TYR A C 1
ATOM 929 O O . TYR A 1 114 ? -1.379 11.747 -13.572 1.00 87.06 114 TYR A O 1
ATOM 937 N N . SER A 1 115 ? -0.429 13.637 -12.814 1.00 88.88 115 SER A N 1
ATOM 938 C CA . SER A 1 115 ? -1.600 14.148 -12.089 1.00 88.88 115 SER A CA 1
ATOM 939 C C . SER A 1 115 ? -1.503 15.663 -11.942 1.00 88.88 115 SER A C 1
ATOM 941 O O . SER A 1 115 ? -0.398 16.207 -11.907 1.00 88.88 115 SER A O 1
ATOM 943 N N . ASP A 1 116 ? -2.637 16.340 -11.775 1.00 92.94 116 ASP A N 1
ATOM 944 C CA . ASP A 1 116 ? -2.643 17.791 -11.562 1.00 92.94 116 ASP A CA 1
ATOM 945 C C . ASP A 1 116 ? -1.891 18.182 -10.281 1.00 92.94 116 ASP A C 1
ATOM 947 O O . ASP A 1 116 ? -1.154 19.170 -10.277 1.00 92.94 116 ASP A O 1
ATOM 951 N N . PHE A 1 117 ? -1.989 17.363 -9.229 1.00 94.44 117 PHE A N 1
ATOM 952 C CA . PHE A 1 117 ? -1.280 17.560 -7.964 1.00 94.44 117 PHE A CA 1
ATOM 953 C C . PHE A 1 117 ? 0.243 17.354 -8.086 1.00 94.44 117 PHE A C 1
ATOM 955 O O . PHE A 1 117 ? 1.017 18.198 -7.638 1.00 94.44 117 PHE A O 1
ATOM 962 N N . SER A 1 118 ? 0.698 16.260 -8.715 1.00 94.44 118 SER A N 1
ATOM 963 C CA . SER A 1 118 ? 2.129 15.894 -8.743 1.00 94.44 118 SER A CA 1
ATOM 964 C C . SER A 1 118 ? 2.903 16.381 -9.975 1.00 94.44 118 SER A C 1
ATOM 966 O O . SER A 1 118 ? 4.135 16.363 -9.953 1.00 94.44 118 SER A O 1
ATOM 968 N N . GLY A 1 119 ? 2.215 16.788 -11.046 1.00 93.38 119 GLY A N 1
ATOM 969 C CA . GLY A 1 119 ? 2.807 16.884 -12.385 1.00 93.38 119 GLY A CA 1
ATOM 970 C C . GLY A 1 119 ? 3.170 15.501 -12.927 1.00 93.38 119 GLY A C 1
ATOM 971 O O . GLY A 1 119 ? 2.550 14.498 -12.550 1.00 93.38 119 GLY A O 1
ATOM 972 N N . TRP A 1 120 ? 4.186 15.433 -13.787 1.00 90.94 120 TRP A N 1
ATOM 973 C CA . TRP A 1 120 ? 4.794 14.159 -14.167 1.00 90.94 120 TRP A CA 1
ATOM 974 C C . TRP A 1 120 ? 5.485 13.523 -12.964 1.00 90.94 120 TRP A C 1
ATOM 976 O O . TRP A 1 120 ? 6.166 14.190 -12.189 1.00 90.94 120 TRP A O 1
ATOM 986 N N . TYR A 1 121 ? 5.336 12.218 -12.794 1.00 92.44 121 TYR A N 1
ATOM 987 C CA . TYR A 1 121 ? 5.977 11.505 -11.699 1.00 92.44 121 TYR A CA 1
ATOM 988 C C . TYR A 1 121 ? 6.436 10.120 -12.119 1.00 92.44 121 TYR A C 1
ATOM 990 O O . TYR A 1 121 ? 5.954 9.551 -13.096 1.00 92.44 121 TYR A O 1
ATOM 998 N N . VAL A 1 122 ? 7.360 9.563 -11.347 1.00 90.56 122 VAL A N 1
ATOM 999 C CA . VAL A 1 122 ? 7.796 8.176 -11.445 1.00 90.56 122 VAL A CA 1
ATOM 1000 C C . VAL A 1 122 ? 7.874 7.580 -10.050 1.00 90.56 122 VAL A C 1
ATOM 1002 O O . VAL A 1 122 ? 8.548 8.104 -9.166 1.00 90.56 122 VAL A O 1
ATOM 1005 N N . GLN A 1 123 ? 7.162 6.478 -9.851 1.00 93.00 123 GLN A N 1
ATOM 1006 C CA . GLN A 1 123 ? 7.236 5.698 -8.623 1.00 93.00 123 GLN A CA 1
ATOM 1007 C C . GLN A 1 123 ? 8.222 4.556 -8.820 1.00 93.00 123 GLN A C 1
ATOM 1009 O O . GLN A 1 123 ? 8.137 3.821 -9.808 1.00 93.00 123 GLN A O 1
ATOM 1014 N N . THR A 1 124 ? 9.148 4.385 -7.887 1.00 91.75 124 THR A N 1
ATOM 1015 C CA . THR A 1 124 ? 10.075 3.256 -7.900 1.00 91.75 124 THR A CA 1
ATOM 1016 C C . THR A 1 124 ? 10.359 2.788 -6.480 1.00 91.75 124 THR A C 1
ATOM 1018 O O . THR A 1 124 ? 9.818 3.285 -5.491 1.00 91.75 124 THR A O 1
ATOM 1021 N N . GLY A 1 125 ? 11.139 1.728 -6.362 1.00 93.31 125 GLY A N 1
ATOM 1022 C CA . GLY A 1 125 ? 11.422 1.130 -5.080 1.00 93.31 125 GLY A CA 1
ATOM 1023 C C . GLY A 1 125 ? 12.187 -0.168 -5.191 1.00 93.31 125 GLY A C 1
ATOM 1024 O O . GLY A 1 125 ? 12.541 -0.632 -6.274 1.00 93.31 125 GLY A O 1
ATOM 1025 N N . TYR A 1 126 ? 12.410 -0.778 -4.043 1.00 91.19 126 TYR A N 1
ATOM 1026 C CA . TYR A 1 126 ? 13.086 -2.050 -3.915 1.00 91.19 126 TYR A CA 1
ATOM 1027 C C . TYR A 1 126 ? 12.284 -2.950 -2.985 1.00 91.19 126 TYR A C 1
ATOM 1029 O O . TYR A 1 126 ? 12.014 -2.596 -1.839 1.00 91.19 126 TYR A O 1
ATOM 1037 N N . TYR A 1 127 ? 11.893 -4.115 -3.490 1.00 89.50 127 TYR A N 1
ATOM 1038 C CA . TYR A 1 127 ? 11.284 -5.164 -2.690 1.00 89.50 127 TYR A CA 1
ATOM 1039 C C . TYR A 1 127 ? 12.390 -5.942 -1.997 1.00 89.50 127 TYR A C 1
ATOM 1041 O O . TYR A 1 127 ? 13.191 -6.589 -2.664 1.00 89.50 127 TYR A O 1
ATOM 1049 N N . PHE A 1 128 ? 12.401 -5.906 -0.672 1.00 87.81 128 PHE A N 1
ATOM 1050 C CA . PHE A 1 128 ? 13.190 -6.786 0.168 1.00 87.81 128 PHE A CA 1
ATOM 1051 C C . PHE A 1 128 ? 12.320 -7.956 0.623 1.00 87.81 128 PHE A C 1
ATOM 1053 O O . PHE A 1 128 ? 11.306 -7.781 1.298 1.00 87.81 128 PHE A O 1
ATOM 1060 N N . TYR A 1 129 ? 12.713 -9.167 0.263 1.00 85.75 129 TYR A N 1
ATOM 1061 C CA . TYR A 1 129 ? 12.005 -10.380 0.646 1.00 85.75 129 TYR A CA 1
ATOM 1062 C C . TYR A 1 129 ? 12.914 -11.192 1.557 1.00 85.75 129 TYR A C 1
ATOM 1064 O O . TYR A 1 129 ? 13.948 -11.692 1.118 1.00 85.75 129 TYR A O 1
ATOM 1072 N N . SER A 1 130 ? 12.534 -11.319 2.826 1.00 83.31 130 SER A N 1
ATOM 1073 C CA . SER A 1 130 ? 13.254 -12.181 3.766 1.00 83.31 130 SER A CA 1
ATOM 1074 C C . SER A 1 130 ? 12.623 -13.568 3.826 1.00 83.31 130 SER A C 1
ATOM 1076 O O . SER A 1 130 ? 13.325 -14.574 3.828 1.00 83.31 130 SER A O 1
ATOM 1078 N N . SER A 1 131 ? 11.290 -13.638 3.865 1.00 84.19 131 SER A N 1
ATOM 1079 C CA . SER A 1 131 ? 10.547 -14.898 3.864 1.00 84.19 131 SER A CA 1
ATOM 1080 C C . SER A 1 131 ? 9.103 -14.680 3.413 1.00 84.19 131 SER A C 1
ATOM 1082 O O . SER A 1 131 ? 8.644 -13.546 3.279 1.00 84.19 131 SER A O 1
ATOM 1084 N N . ALA A 1 132 ? 8.334 -15.763 3.266 1.00 81.50 132 ALA A N 1
ATOM 1085 C CA . ALA A 1 132 ? 6.896 -15.664 2.998 1.00 81.50 132 ALA A CA 1
ATOM 1086 C C . ALA A 1 132 ? 6.149 -14.841 4.065 1.00 81.50 132 ALA A C 1
ATOM 1088 O O . ALA A 1 132 ? 5.155 -14.194 3.748 1.00 81.50 132 ALA A O 1
ATOM 1089 N N . ARG A 1 133 ? 6.674 -14.831 5.298 1.00 87.50 133 ARG A N 1
ATOM 1090 C CA . ARG A 1 133 ? 6.119 -14.148 6.470 1.00 87.50 133 ARG A CA 1
ATOM 1091 C C . ARG A 1 133 ? 6.698 -12.759 6.720 1.00 87.50 133 ARG A C 1
ATOM 1093 O O . ARG A 1 133 ? 6.248 -12.091 7.640 1.00 87.50 133 ARG A O 1
ATOM 1100 N N . PHE A 1 134 ? 7.718 -12.338 5.975 1.00 90.12 134 PHE A N 1
ATOM 1101 C CA . PHE A 1 134 ? 8.322 -11.022 6.156 1.00 90.12 134 PHE A CA 1
ATOM 1102 C C . PHE A 1 134 ? 8.806 -10.455 4.828 1.00 90.12 134 PHE A C 1
ATOM 1104 O O . PHE A 1 134 ? 9.742 -10.974 4.207 1.00 90.12 134 PHE A O 1
ATOM 1111 N N . GLN A 1 135 ? 8.174 -9.360 4.424 1.00 91.75 135 GLN A N 1
ATOM 1112 C CA . GLN A 1 135 ? 8.464 -8.645 3.191 1.00 91.75 135 GLN A CA 1
ATOM 1113 C C . GLN A 1 135 ? 8.513 -7.156 3.499 1.00 91.75 135 GLN A C 1
ATOM 1115 O O . GLN A 1 135 ? 7.705 -6.651 4.273 1.00 91.75 135 GLN A O 1
ATOM 1120 N N . ALA A 1 136 ? 9.438 -6.445 2.876 1.00 94.31 136 ALA A N 1
ATOM 1121 C CA . ALA A 1 136 ? 9.509 -5.002 2.949 1.00 94.31 136 ALA A CA 1
ATOM 1122 C C . ALA A 1 136 ? 9.638 -4.409 1.546 1.00 94.31 136 ALA A C 1
ATOM 1124 O O . ALA A 1 136 ? 10.123 -5.047 0.613 1.00 94.31 136 ALA A O 1
ATOM 1125 N N . LYS A 1 137 ? 9.198 -3.170 1.388 1.00 95.12 137 LYS A N 1
ATOM 1126 C CA . LYS A 1 137 ? 9.333 -2.389 0.169 1.00 95.12 137 LYS A CA 1
ATOM 1127 C C . LYS A 1 137 ? 9.847 -1.015 0.552 1.00 95.12 137 LYS A C 1
ATOM 1129 O O . LYS A 1 137 ? 9.132 -0.242 1.183 1.00 95.12 137 LYS A O 1
ATOM 1134 N N . LEU A 1 138 ? 11.068 -0.716 0.134 1.00 96.94 138 LEU A N 1
ATOM 1135 C CA . LEU A 1 138 ? 11.572 0.648 0.135 1.00 96.94 138 LEU A CA 1
ATOM 1136 C C . LEU A 1 138 ? 10.992 1.359 -1.086 1.00 96.94 138 LEU A C 1
ATOM 1138 O O . LEU A 1 138 ? 11.047 0.822 -2.192 1.00 96.94 138 LEU A O 1
ATOM 1142 N N . ARG A 1 139 ? 10.426 2.540 -0.896 1.00 97.38 139 ARG A N 1
ATOM 1143 C CA . ARG A 1 139 ? 9.870 3.386 -1.950 1.00 97.38 139 ARG A CA 1
ATOM 1144 C C . ARG A 1 139 ? 10.769 4.590 -2.135 1.00 97.38 139 ARG A C 1
ATOM 1146 O O . ARG A 1 139 ? 11.201 5.187 -1.153 1.00 97.38 139 ARG A O 1
ATOM 1153 N N . LEU A 1 140 ? 11.006 4.937 -3.388 1.00 97.06 140 LEU A N 1
ATOM 1154 C CA . LEU A 1 140 ? 11.658 6.173 -3.773 1.00 97.06 140 LEU A CA 1
ATOM 1155 C C . LEU A 1 140 ? 10.918 6.683 -4.999 1.00 97.06 140 LEU A C 1
ATOM 1157 O O . LEU A 1 140 ? 11.022 6.114 -6.080 1.00 97.06 140 LEU A O 1
ATOM 1161 N N . ASP A 1 141 ? 10.132 7.725 -4.817 1.00 96.38 141 ASP A N 1
ATOM 1162 C CA . ASP A 1 141 ? 9.283 8.276 -5.856 1.00 96.38 141 ASP A CA 1
ATOM 1163 C C . ASP A 1 141 ? 9.773 9.697 -6.172 1.00 96.38 141 ASP A C 1
ATOM 1165 O O . ASP A 1 141 ? 10.138 10.453 -5.272 1.00 96.38 141 ASP A O 1
ATOM 1169 N N . TYR A 1 142 ? 9.747 10.090 -7.443 1.00 96.94 142 TYR A N 1
ATOM 1170 C CA . TYR A 1 142 ? 10.007 11.467 -7.861 1.00 96.94 142 TYR A CA 1
ATOM 1171 C C . TYR A 1 142 ? 8.758 12.051 -8.510 1.00 96.94 142 TYR A C 1
ATOM 1173 O O . TYR A 1 142 ? 8.138 11.414 -9.361 1.00 96.94 142 TYR A O 1
ATOM 1181 N N . ARG A 1 143 ? 8.388 13.264 -8.107 1.00 97.38 143 ARG A N 1
ATOM 1182 C CA . ARG A 1 143 ? 7.257 14.031 -8.638 1.00 97.38 143 ARG A CA 1
ATOM 1183 C C . ARG A 1 143 ? 7.772 15.388 -9.098 1.00 97.38 143 ARG A C 1
ATOM 1185 O O . ARG A 1 143 ? 8.484 16.046 -8.352 1.00 97.38 143 ARG A O 1
ATOM 1192 N N . GLU A 1 144 ? 7.390 15.822 -10.289 1.00 95.88 144 GLU A N 1
ATOM 1193 C CA . GLU A 1 144 ? 7.830 17.084 -10.892 1.00 95.88 144 GLU A CA 1
ATOM 1194 C C . GLU A 1 144 ? 7.533 18.286 -9.988 1.00 95.88 144 GLU A C 1
ATOM 1196 O O . GLU A 1 144 ? 8.425 19.086 -9.716 1.00 95.88 144 GLU A O 1
ATOM 1201 N N . LYS A 1 145 ? 6.300 18.385 -9.472 1.00 97.44 145 LYS A N 1
ATOM 1202 C CA . LYS A 1 145 ? 5.884 19.504 -8.609 1.00 97.44 145 LYS A CA 1
ATOM 1203 C C . LYS A 1 145 ? 6.315 19.323 -7.152 1.00 97.44 145 LYS A C 1
ATOM 1205 O O . LYS A 1 145 ? 6.647 20.295 -6.483 1.00 97.44 145 LYS A O 1
ATOM 1210 N N . LYS A 1 146 ? 6.317 18.078 -6.660 1.00 97.75 146 LYS A N 1
ATOM 1211 C CA . LYS A 1 146 ? 6.495 17.765 -5.228 1.00 97.75 146 LYS A CA 1
ATOM 1212 C C . LYS A 1 146 ? 7.913 17.356 -4.837 1.00 97.75 146 LYS A C 1
ATOM 1214 O O . LYS A 1 146 ? 8.255 17.436 -3.667 1.00 97.75 146 LYS A O 1
ATOM 1219 N N . GLY A 1 147 ? 8.765 16.982 -5.783 1.00 97.69 147 GLY A N 1
ATOM 1220 C CA . GLY A 1 147 ? 10.124 16.514 -5.524 1.00 97.69 147 GLY A CA 1
ATOM 1221 C C . GLY A 1 147 ? 10.197 15.035 -5.134 1.00 97.69 147 GLY A C 1
ATOM 1222 O O . GLY A 1 147 ? 9.376 14.215 -5.556 1.00 97.69 147 GLY A O 1
ATOM 1223 N N . TRP A 1 148 ? 11.231 14.690 -4.368 1.00 98.00 148 TRP A N 1
ATOM 1224 C CA . TRP A 1 148 ? 11.490 13.324 -3.916 1.00 98.00 148 TRP A CA 1
ATOM 1225 C C . TRP A 1 148 ? 10.620 12.966 -2.715 1.00 98.00 148 TRP A C 1
ATOM 1227 O O . TRP A 1 148 ? 10.552 13.720 -1.747 1.00 98.00 148 TRP A O 1
ATOM 1237 N N . GLY A 1 149 ? 10.000 11.792 -2.766 1.00 98.06 149 GLY A N 1
ATOM 1238 C CA . GLY A 1 149 ? 9.349 11.174 -1.621 1.00 98.06 149 GLY A CA 1
ATOM 1239 C C . GLY A 1 149 ? 9.881 9.769 -1.393 1.00 98.06 149 GLY A C 1
ATOM 1240 O O . GLY A 1 149 ? 10.225 9.051 -2.333 1.00 98.06 149 GLY A O 1
ATOM 1241 N N . GLU A 1 150 ? 9.945 9.377 -0.135 1.00 98.31 150 GLU A N 1
ATOM 1242 C CA . GLU A 1 150 ? 10.488 8.097 0.297 1.00 98.31 150 GLU A CA 1
ATOM 1243 C C . GLU A 1 150 ? 9.520 7.411 1.247 1.00 98.31 150 GLU A C 1
ATOM 1245 O O . GLU A 1 150 ? 8.726 8.055 1.929 1.00 98.31 150 GLU A O 1
ATOM 1250 N N . GLY A 1 151 ? 9.553 6.086 1.289 1.00 98.31 151 GLY A N 1
ATOM 1251 C CA . GLY A 1 151 ? 8.651 5.343 2.155 1.00 98.31 151 GLY A CA 1
ATOM 1252 C C . GLY A 1 151 ? 9.103 3.924 2.413 1.00 98.31 151 GLY A C 1
ATOM 1253 O O . GLY A 1 151 ? 9.916 3.367 1.677 1.00 98.31 151 GLY A O 1
ATOM 1254 N N . LEU A 1 152 ? 8.551 3.330 3.461 1.00 98.25 152 LEU A N 1
ATOM 1255 C CA . LEU A 1 152 ? 8.818 1.955 3.842 1.00 98.25 152 LEU A CA 1
ATOM 1256 C C . LEU A 1 152 ? 7.495 1.242 4.106 1.00 98.25 152 LEU A C 1
ATOM 1258 O O . LEU A 1 152 ? 6.791 1.561 5.061 1.00 98.25 152 LEU A O 1
ATOM 1262 N N . ASP A 1 153 ? 7.191 0.242 3.282 1.00 97.88 153 ASP A N 1
ATOM 1263 C CA . ASP A 1 153 ? 6.086 -0.681 3.529 1.00 97.88 153 ASP A CA 1
ATOM 1264 C C . ASP A 1 153 ? 6.665 -1.986 4.090 1.00 97.88 153 ASP A C 1
ATOM 1266 O O . ASP A 1 153 ? 7.506 -2.610 3.451 1.00 97.88 153 ASP A O 1
ATOM 1270 N N . VAL A 1 154 ? 6.228 -2.426 5.264 1.00 97.69 154 VAL A N 1
ATOM 1271 C CA . VAL A 1 154 ? 6.616 -3.691 5.898 1.00 97.69 154 VAL A CA 1
ATOM 1272 C C . VAL A 1 154 ? 5.373 -4.542 6.077 1.00 97.69 154 VAL A C 1
ATOM 1274 O O . VAL A 1 154 ? 4.403 -4.103 6.684 1.00 97.69 154 VAL A O 1
ATOM 1277 N N . PHE A 1 155 ? 5.427 -5.777 5.602 1.00 96.19 155 PHE A N 1
ATOM 1278 C CA . PHE A 1 155 ? 4.409 -6.801 5.783 1.00 96.19 155 PHE A CA 1
ATOM 1279 C C . PHE A 1 155 ? 4.999 -7.925 6.619 1.00 96.19 155 PHE A C 1
ATOM 1281 O O . PHE A 1 155 ? 6.078 -8.438 6.304 1.00 96.19 155 PHE A O 1
ATOM 1288 N N . TYR A 1 156 ? 4.296 -8.315 7.676 1.00 94.94 156 TYR A N 1
ATOM 1289 C CA . TYR A 1 156 ? 4.767 -9.345 8.590 1.00 94.94 156 TYR A CA 1
ATOM 1290 C C . TYR A 1 156 ? 3.651 -10.305 8.999 1.00 94.94 156 TYR A C 1
ATOM 1292 O O . TYR A 1 156 ? 2.485 -9.934 9.121 1.00 94.94 156 TYR A O 1
ATOM 1300 N N . GLU A 1 157 ? 4.043 -11.542 9.276 1.00 95.12 157 GLU A N 1
ATOM 1301 C CA . GLU A 1 157 ? 3.211 -12.591 9.847 1.00 95.12 157 GLU A CA 1
ATOM 1302 C C . GLU A 1 157 ? 4.015 -13.327 10.925 1.00 95.12 157 GLU A C 1
ATOM 1304 O O . GLU A 1 157 ? 5.137 -13.789 10.706 1.00 95.12 157 GLU A O 1
ATOM 1309 N N . SER A 1 158 ? 3.457 -13.432 12.125 1.00 94.00 158 SER A N 1
ATOM 1310 C CA . SER A 1 158 ? 4.115 -14.055 13.271 1.00 94.00 158 SER A CA 1
ATOM 1311 C C . SER A 1 158 ? 3.106 -14.762 14.174 1.00 94.00 158 SER A C 1
ATOM 1313 O O . SER A 1 158 ? 1.894 -14.633 14.011 1.00 94.00 158 SER A O 1
ATOM 1315 N N . LYS A 1 159 ? 3.601 -15.469 15.199 1.00 92.88 159 LYS A N 1
ATOM 1316 C CA . LYS A 1 159 ? 2.736 -16.018 16.258 1.00 92.88 159 LYS A CA 1
ATOM 1317 C C . LYS A 1 159 ? 1.977 -14.931 17.025 1.00 92.88 159 LYS A C 1
ATOM 1319 O O . LYS A 1 159 ? 0.913 -15.215 17.553 1.00 92.88 159 LYS A O 1
ATOM 1324 N N . ALA A 1 160 ? 2.523 -13.717 17.079 1.00 93.19 160 ALA A N 1
ATOM 1325 C CA . ALA A 1 160 ? 1.903 -12.570 17.730 1.00 93.19 160 ALA A CA 1
ATOM 1326 C C . ALA A 1 160 ? 0.926 -11.818 16.808 1.00 93.19 160 ALA A C 1
ATOM 1328 O O . ALA A 1 160 ? 0.477 -10.735 17.164 1.00 93.19 160 ALA A O 1
ATOM 1329 N N . GLY A 1 161 ? 0.618 -12.361 15.625 1.00 96.00 161 GLY A N 1
ATOM 1330 C CA . GLY A 1 161 ? -0.290 -11.762 14.656 1.00 96.00 161 GLY A CA 1
ATOM 1331 C C . GLY A 1 161 ? 0.382 -11.382 13.341 1.00 96.00 161 GLY A C 1
ATOM 1332 O O . GLY A 1 161 ? 1.588 -11.558 13.140 1.00 96.00 161 GLY A O 1
ATOM 1333 N N . GLU A 1 162 ? -0.442 -10.854 12.451 1.00 97.69 162 GLU A N 1
ATOM 1334 C CA . GLU A 1 162 ? -0.105 -10.421 11.099 1.00 97.69 162 GLU A CA 1
ATOM 1335 C C . GLU A 1 162 ? -0.414 -8.933 10.936 1.00 97.69 162 GLU A C 1
ATOM 1337 O O . GLU A 1 162 ? -1.281 -8.384 11.624 1.00 97.69 162 GLU A O 1
ATOM 1342 N N . GLY A 1 163 ? 0.286 -8.261 10.031 1.00 97.75 163 GLY A N 1
ATOM 1343 C CA . GLY A 1 163 ? 0.036 -6.848 9.810 1.00 97.75 163 GLY A CA 1
ATOM 1344 C C . GLY A 1 163 ? 0.888 -6.198 8.738 1.00 97.75 163 GLY A C 1
ATOM 1345 O O . GLY A 1 163 ? 1.770 -6.809 8.132 1.00 97.75 163 GLY A O 1
ATOM 1346 N N . GLU A 1 164 ? 0.601 -4.917 8.536 1.00 97.94 164 GLU A N 1
ATOM 1347 C CA . GLU A 1 164 ? 1.368 -4.021 7.685 1.00 97.94 164 GLU A CA 1
ATOM 1348 C C . GLU A 1 164 ? 1.710 -2.727 8.430 1.00 97.94 164 GLU A C 1
ATOM 1350 O O . GLU A 1 164 ? 0.890 -2.183 9.173 1.00 97.94 164 GLU A O 1
ATOM 1355 N N . ILE A 1 165 ? 2.927 -2.235 8.215 1.00 98.62 165 ILE A N 1
ATOM 1356 C CA . ILE A 1 165 ? 3.375 -0.894 8.592 1.00 98.62 165 ILE A CA 1
ATOM 1357 C C . ILE A 1 165 ? 3.726 -0.176 7.297 1.00 98.62 165 ILE A C 1
ATOM 1359 O O . ILE A 1 165 ? 4.486 -0.711 6.500 1.00 98.62 165 ILE A O 1
ATOM 1363 N N . LYS A 1 166 ? 3.184 1.014 7.067 1.00 98.56 166 LYS A N 1
ATOM 1364 C CA . LYS A 1 166 ? 3.509 1.847 5.908 1.00 98.56 166 LYS A CA 1
ATOM 1365 C C . LYS A 1 166 ? 3.902 3.226 6.381 1.00 98.56 166 LYS A C 1
ATOM 1367 O O . LYS A 1 166 ? 3.125 3.880 7.078 1.00 98.56 166 LYS A O 1
ATOM 1372 N N . THR A 1 167 ? 5.079 3.670 5.977 1.00 98.69 167 THR A N 1
ATOM 1373 C CA . THR A 1 167 ? 5.536 5.039 6.184 1.00 98.69 167 THR A CA 1
ATOM 1374 C C . THR A 1 167 ? 5.778 5.711 4.849 1.00 98.69 167 THR A C 1
ATOM 1376 O O . THR A 1 167 ? 6.135 5.063 3.862 1.00 98.69 167 THR A O 1
ATOM 1379 N N . TYR A 1 168 ? 5.575 7.019 4.815 1.00 98.69 168 TYR A N 1
ATOM 1380 C CA . TYR A 1 168 ? 5.964 7.834 3.677 1.00 98.69 168 TYR A CA 1
ATOM 1381 C C . TYR A 1 168 ? 6.299 9.238 4.158 1.00 98.69 168 TYR A C 1
ATOM 1383 O O . TYR A 1 168 ? 5.611 9.753 5.038 1.00 98.69 168 TYR A O 1
ATOM 1391 N N . TYR A 1 169 ? 7.332 9.837 3.586 1.00 98.69 169 TYR A N 1
ATOM 1392 C CA . TYR A 1 169 ? 7.797 11.185 3.874 1.00 98.69 169 TYR A CA 1
ATOM 1393 C C . TYR A 1 169 ? 8.107 11.906 2.563 1.00 98.69 169 TYR A C 1
ATOM 1395 O O . TYR A 1 169 ? 8.629 11.318 1.612 1.00 98.69 169 TYR A O 1
ATOM 1403 N N . VAL A 1 170 ? 7.774 13.188 2.513 1.00 98.50 170 VAL A N 1
ATOM 1404 C CA . VAL A 1 170 ? 8.094 14.077 1.402 1.00 98.50 170 VAL A CA 1
ATOM 1405 C C . VAL A 1 170 ? 8.304 15.482 1.939 1.00 98.50 170 VAL A C 1
ATOM 1407 O O . VAL A 1 170 ? 7.526 15.981 2.752 1.00 98.50 170 VAL A O 1
ATOM 1410 N N . LYS A 1 171 ? 9.354 16.129 1.443 1.00 98.31 171 LYS A N 1
ATOM 1411 C CA . LYS A 1 171 ? 9.540 17.569 1.574 1.00 98.31 171 LYS A CA 1
ATOM 1412 C C . LYS A 1 171 ? 9.181 18.207 0.243 1.00 98.31 171 LYS A C 1
ATOM 1414 O O . LYS A 1 171 ? 9.941 18.092 -0.719 1.00 98.31 171 LYS A O 1
ATOM 1419 N N . GLU A 1 172 ? 8.009 18.825 0.185 1.00 98.19 172 GLU A N 1
ATOM 1420 C CA . GLU A 1 172 ? 7.425 19.324 -1.053 1.00 98.19 172 GLU A CA 1
ATOM 1421 C C . GLU A 1 172 ? 8.291 20.433 -1.670 1.00 98.19 172 GLU A C 1
ATOM 1423 O O . GLU A 1 172 ? 8.643 21.427 -1.030 1.00 98.19 172 GLU A O 1
ATOM 1428 N N . ALA A 1 173 ? 8.663 20.267 -2.938 1.00 97.50 173 ALA A N 1
ATOM 1429 C CA . ALA A 1 173 ? 9.519 21.222 -3.634 1.00 97.50 173 ALA A CA 1
ATOM 1430 C C . ALA A 1 173 ? 8.823 22.567 -3.909 1.00 97.50 173 ALA A C 1
ATOM 1432 O O . ALA A 1 173 ? 9.501 23.599 -3.904 1.00 97.50 173 ALA A O 1
ATOM 1433 N N . ASP A 1 174 ? 7.509 22.566 -4.127 1.00 96.50 174 ASP A N 1
ATOM 1434 C CA . ASP A 1 174 ? 6.691 23.739 -4.437 1.00 96.50 174 ASP A CA 1
ATOM 1435 C C . ASP A 1 174 ? 6.237 24.500 -3.180 1.00 96.50 174 ASP A C 1
ATOM 1437 O O . ASP A 1 174 ? 6.492 25.698 -3.076 1.00 96.50 174 ASP A O 1
ATOM 1441 N N . THR A 1 175 ? 5.629 23.818 -2.207 1.00 96.88 175 THR A N 1
ATOM 1442 C CA . THR A 1 175 ? 5.091 24.436 -0.976 1.00 96.88 175 THR A CA 1
ATOM 1443 C C . THR A 1 175 ? 6.123 24.567 0.145 1.00 96.88 175 THR A C 1
ATOM 1445 O O . THR A 1 175 ? 5.939 25.367 1.059 1.00 96.88 175 THR A O 1
ATOM 1448 N N . LYS A 1 176 ? 7.229 23.810 0.073 1.00 97.38 176 LYS A N 1
ATOM 1449 C CA . LYS A 1 176 ? 8.232 23.643 1.144 1.00 97.38 176 LYS A CA 1
ATOM 1450 C C . LYS A 1 176 ? 7.709 22.951 2.403 1.00 97.38 176 LYS A C 1
ATOM 1452 O O . LYS A 1 176 ? 8.440 22.889 3.391 1.00 97.38 176 LYS A O 1
ATOM 1457 N N . GLU A 1 177 ? 6.500 22.401 2.363 1.00 97.06 177 GLU A N 1
ATOM 1458 C CA . GLU A 1 177 ? 5.923 21.662 3.480 1.00 97.06 177 GLU A CA 1
ATOM 1459 C C . GLU A 1 177 ? 6.571 20.285 3.636 1.00 97.06 177 GLU A C 1
ATOM 1461 O O . GLU A 1 177 ? 6.939 19.622 2.664 1.00 97.06 177 GLU A O 1
ATOM 1466 N N . GLU A 1 178 ? 6.692 19.838 4.882 1.00 98.00 178 GLU A N 1
ATOM 1467 C CA . GLU A 1 178 ? 7.110 18.479 5.207 1.00 98.00 178 GLU A CA 1
ATOM 1468 C C . GLU A 1 178 ? 5.874 17.665 5.571 1.00 98.00 178 GLU A C 1
ATOM 1470 O O . GLU A 1 178 ? 5.223 17.913 6.587 1.00 98.00 178 GLU A O 1
ATOM 1475 N N . ARG A 1 179 ? 5.541 16.694 4.723 1.00 98.19 179 ARG A N 1
ATOM 1476 C CA . ARG A 1 179 ? 4.337 15.880 4.862 1.00 98.19 179 ARG A CA 1
ATOM 1477 C C . ARG A 1 179 ? 4.708 14.416 5.017 1.00 98.19 179 ARG A C 1
ATOM 1479 O O . ARG A 1 179 ? 5.668 13.929 4.415 1.00 98.19 179 ARG A O 1
ATOM 1486 N N . TRP A 1 180 ? 3.953 13.703 5.841 1.00 98.31 180 TRP A N 1
ATOM 1487 C CA . TRP A 1 180 ? 4.276 12.327 6.190 1.00 98.31 180 TRP A CA 1
ATOM 1488 C C . TRP A 1 180 ? 3.060 11.518 6.630 1.00 98.31 180 TRP A C 1
ATOM 1490 O O . TRP A 1 180 ? 2.033 12.048 7.052 1.00 98.31 180 TRP A O 1
ATOM 1500 N N . THR A 1 181 ? 3.205 10.197 6.579 1.00 98.31 181 THR A N 1
ATOM 1501 C CA . THR A 1 181 ? 2.243 9.259 7.158 1.00 98.31 181 THR A CA 1
ATOM 1502 C C . THR A 1 181 ? 2.945 8.116 7.877 1.00 98.31 181 THR A C 1
ATOM 1504 O O . THR A 1 181 ? 3.999 7.642 7.448 1.00 98.31 181 THR A O 1
ATOM 1507 N N . LEU A 1 182 ? 2.319 7.654 8.954 1.00 98.31 182 LEU A N 1
ATOM 1508 C CA . LEU A 1 182 ? 2.581 6.392 9.623 1.00 98.31 182 LEU A CA 1
ATOM 1509 C C . LEU A 1 182 ? 1.258 5.634 9.710 1.00 98.31 182 LEU A C 1
ATOM 1511 O O . LEU A 1 182 ? 0.332 6.054 10.406 1.00 98.31 182 LEU A O 1
ATOM 1515 N N . ARG A 1 183 ? 1.187 4.498 9.021 1.00 98.50 183 ARG A N 1
ATOM 1516 C CA . ARG A 1 183 ? 0.031 3.606 9.042 1.00 98.50 183 ARG A CA 1
ATOM 1517 C C . ARG A 1 183 ? 0.436 2.249 9.576 1.00 98.50 183 ARG A C 1
ATOM 1519 O O . ARG A 1 183 ? 1.361 1.637 9.056 1.00 98.50 183 ARG A O 1
ATOM 1526 N N . LEU A 1 184 ? -0.271 1.763 10.582 1.00 98.50 184 LEU A N 1
ATOM 1527 C CA . LEU A 1 184 ? -0.1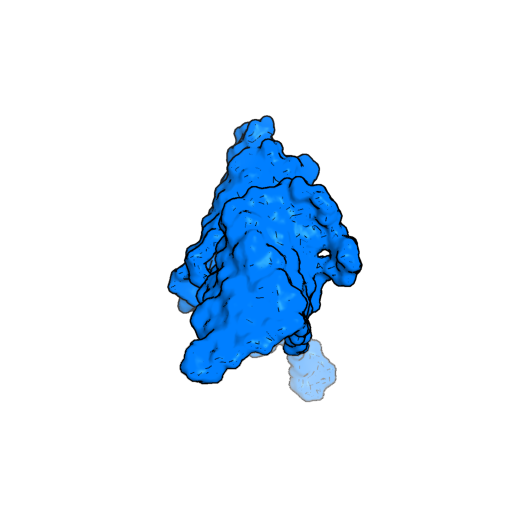12 0.436 11.155 1.00 98.50 184 LEU A CA 1
ATOM 1528 C C . LEU A 1 184 ? -1.469 -0.255 11.134 1.00 98.50 184 LEU A C 1
ATOM 1530 O O . LEU A 1 184 ? -2.447 0.235 11.696 1.00 98.50 184 LEU A O 1
ATOM 1534 N N . ARG A 1 185 ? -1.512 -1.438 10.532 1.00 98.56 185 ARG A N 1
ATOM 1535 C CA . ARG A 1 185 ? -2.643 -2.356 10.638 1.00 98.56 185 ARG A CA 1
ATOM 1536 C C . ARG A 1 185 ? -2.126 -3.662 11.197 1.00 98.56 185 ARG A C 1
ATOM 1538 O O . ARG A 1 185 ? -1.207 -4.247 10.636 1.00 98.56 185 ARG A O 1
ATOM 1545 N N . HIS A 1 186 ? -2.710 -4.114 12.292 1.00 98.50 186 HIS A N 1
ATOM 1546 C CA . HIS A 1 186 ? -2.312 -5.342 12.958 1.00 98.50 186 HIS A CA 1
ATOM 1547 C C . HIS A 1 186 ? -3.542 -6.153 13.341 1.00 98.50 186 HIS A C 1
ATOM 1549 O O . HIS A 1 186 ? -4.542 -5.611 13.820 1.00 98.50 186 HIS A O 1
ATOM 1555 N N . ARG A 1 187 ? -3.462 -7.464 13.142 1.00 98.50 187 ARG A N 1
ATOM 1556 C CA . ARG A 1 187 ? -4.478 -8.423 13.547 1.00 98.50 187 ARG A CA 1
ATOM 1557 C C . ARG A 1 187 ? -3.817 -9.569 14.296 1.00 98.50 187 ARG A C 1
ATOM 1559 O O . ARG A 1 187 ? -2.914 -10.220 13.782 1.00 98.50 187 ARG A O 1
ATOM 1566 N N . HIS A 1 188 ? -4.342 -9.877 15.472 1.00 98.31 188 HIS A N 1
ATOM 1567 C CA . HIS A 1 188 ? -3.890 -10.996 16.285 1.00 98.31 188 HIS A CA 1
ATOM 1568 C C . HIS A 1 188 ? -5.085 -11.864 16.668 1.00 98.31 188 HIS A C 1
ATOM 1570 O O . HIS A 1 188 ? -5.993 -11.434 17.379 1.00 98.31 188 HIS A O 1
ATOM 1576 N N . SER A 1 189 ? -5.081 -13.109 16.196 1.00 97.38 189 SER A N 1
ATOM 1577 C CA . SER A 1 189 ? -6.028 -14.130 16.649 1.00 97.38 189 SER A CA 1
ATOM 1578 C C . SER A 1 189 ? -5.555 -14.704 17.987 1.00 97.38 189 SER A C 1
ATOM 1580 O O . SER A 1 189 ? -4.797 -15.669 18.011 1.00 97.38 189 SER A O 1
ATOM 1582 N N . LEU A 1 190 ? -5.976 -14.092 19.097 1.00 96.12 190 LEU A N 1
ATOM 1583 C CA . LEU A 1 190 ? -5.611 -14.511 20.459 1.00 96.12 190 LEU A CA 1
ATOM 1584 C C . LEU A 1 190 ? -6.141 -15.919 20.789 1.00 96.12 190 LEU A C 1
ATOM 1586 O O . LEU A 1 190 ? -5.538 -16.661 21.559 1.00 96.12 190 LEU A O 1
ATOM 1590 N N . SER A 1 191 ? -7.285 -16.289 20.207 1.00 96.31 191 SER A N 1
ATOM 1591 C CA . SER A 1 191 ? -7.842 -17.646 20.230 1.00 96.31 191 SER A CA 1
ATOM 1592 C C . SER A 1 191 ? -8.720 -17.879 18.992 1.00 96.31 191 SER A C 1
ATOM 1594 O O . SER A 1 191 ? -8.896 -16.981 18.171 1.00 96.31 191 SER A O 1
ATOM 1596 N N . LYS A 1 192 ? -9.340 -19.062 18.860 1.00 95.25 192 LYS A N 1
ATOM 1597 C CA . LYS A 1 192 ? -10.321 -19.332 17.785 1.00 95.25 192 LYS A CA 1
ATOM 1598 C C . LYS A 1 192 ? -11.553 -18.416 17.840 1.00 95.25 192 LYS A C 1
ATOM 1600 O O . LYS A 1 192 ? -12.229 -18.244 16.831 1.00 95.25 192 LYS A O 1
ATOM 1605 N N . SER A 1 193 ? -11.850 -17.863 19.014 1.00 97.19 193 SER A N 1
ATOM 1606 C CA . SER A 1 193 ? -13.023 -17.031 19.288 1.00 97.19 193 SER A CA 1
ATOM 1607 C C . SER A 1 193 ? -12.684 -15.575 19.585 1.00 97.19 193 SER A C 1
ATOM 1609 O O . SER A 1 193 ? -13.608 -14.781 19.706 1.00 97.19 193 SER A O 1
ATOM 1611 N N . THR A 1 194 ? -11.406 -15.218 19.740 1.00 98.06 194 THR A N 1
ATOM 1612 C CA . THR A 1 194 ? -10.991 -13.877 20.176 1.00 98.06 194 THR A CA 1
ATOM 1613 C C . THR A 1 194 ? -10.009 -13.268 19.187 1.00 98.06 194 THR A C 1
ATOM 1615 O O . THR A 1 194 ? -8.939 -13.838 18.962 1.00 98.06 194 THR A O 1
ATOM 1618 N N . ASP A 1 195 ? -10.338 -12.097 18.646 1.00 97.75 195 ASP A N 1
ATOM 1619 C CA . ASP A 1 195 ? -9.477 -11.333 17.746 1.00 97.75 195 ASP A CA 1
ATOM 1620 C C . ASP A 1 195 ? -9.199 -9.927 18.279 1.00 97.75 195 ASP A C 1
ATOM 1622 O O . ASP A 1 195 ? -10.102 -9.212 18.706 1.00 97.75 195 ASP A O 1
ATOM 1626 N N . LEU A 1 196 ? -7.933 -9.526 18.222 1.00 98.44 196 LEU A N 1
ATOM 1627 C CA . LEU A 1 196 ? -7.496 -8.150 18.400 1.00 98.44 196 LEU A CA 1
ATOM 1628 C C . LEU A 1 196 ? -7.216 -7.549 17.022 1.00 98.44 196 LEU A C 1
ATOM 1630 O O . LEU A 1 196 ? -6.496 -8.139 16.212 1.00 98.44 196 LEU A O 1
ATOM 1634 N N . LYS A 1 197 ? -7.759 -6.363 16.770 1.00 98.62 197 LYS A N 1
ATOM 1635 C CA . LYS A 1 197 ? -7.488 -5.541 15.591 1.00 98.62 197 LYS A CA 1
ATOM 1636 C C . LYS A 1 197 ? -6.992 -4.180 16.038 1.00 98.62 197 LYS A C 1
ATOM 1638 O O . LYS A 1 197 ? -7.602 -3.553 16.898 1.00 98.62 197 LYS A O 1
ATOM 1643 N N . VAL A 1 198 ? -5.917 -3.722 15.422 1.00 98.69 198 VAL A N 1
ATOM 1644 C CA . VAL A 1 198 ? -5.356 -2.391 15.635 1.00 98.69 198 VAL A CA 1
ATOM 1645 C C . VAL A 1 198 ? -5.228 -1.719 14.278 1.00 98.69 198 VAL A C 1
ATOM 1647 O O . VAL A 1 198 ? -4.673 -2.298 13.341 1.00 98.69 198 VAL A O 1
ATOM 1650 N N . ARG A 1 199 ? -5.748 -0.501 14.177 1.00 98.69 199 ARG A N 1
ATOM 1651 C CA . ARG A 1 199 ? -5.512 0.426 13.077 1.00 98.69 199 ARG A CA 1
ATOM 1652 C C . ARG A 1 199 ? -5.023 1.736 13.670 1.00 98.69 199 ARG A C 1
ATOM 1654 O O . ARG A 1 199 ? -5.721 2.330 14.484 1.00 98.69 199 ARG A O 1
ATOM 1661 N N . LEU A 1 200 ? -3.856 2.178 13.238 1.00 98.50 200 LEU A N 1
ATOM 1662 C CA . LEU A 1 200 ? -3.308 3.485 13.553 1.00 98.50 200 LEU A CA 1
ATOM 1663 C C . LEU A 1 200 ? -2.929 4.155 12.239 1.00 98.50 200 LEU A C 1
ATOM 1665 O O . LEU A 1 200 ? -2.019 3.685 11.566 1.00 98.50 200 LEU A O 1
ATOM 1669 N N . ASP A 1 201 ? -3.593 5.253 11.916 1.00 97.75 201 ASP A N 1
ATOM 1670 C CA . ASP A 1 201 ? -3.341 6.080 10.744 1.00 97.75 201 ASP A CA 1
ATOM 1671 C C . ASP A 1 201 ? -3.015 7.499 11.254 1.00 97.75 201 ASP A C 1
ATOM 1673 O O . ASP A 1 201 ? -3.911 8.297 11.527 1.00 97.75 201 ASP A O 1
ATOM 1677 N N . ARG A 1 202 ? -1.723 7.807 11.431 1.00 97.75 202 ARG A N 1
ATOM 1678 C CA . ARG A 1 202 ? -1.220 9.142 11.811 1.00 97.75 202 ARG A CA 1
ATOM 1679 C C . ARG A 1 202 ? -0.654 9.836 10.575 1.00 97.75 202 ARG A C 1
ATOM 1681 O O . ARG A 1 202 ? 0.195 9.272 9.884 1.00 97.75 202 ARG A O 1
ATOM 1688 N N . LEU A 1 203 ? -1.148 11.028 10.269 1.00 97.69 203 LEU A N 1
ATOM 1689 C CA . LEU A 1 203 ? -0.810 11.784 9.064 1.00 97.69 203 LEU A CA 1
ATOM 1690 C C . LEU A 1 203 ? -0.418 13.215 9.449 1.00 97.69 203 LEU A C 1
ATOM 1692 O O . LEU A 1 203 ? -0.906 13.742 10.450 1.00 97.69 203 LEU A O 1
ATOM 1696 N N . SER A 1 204 ? 0.414 13.851 8.625 1.00 97.19 204 SER A N 1
ATOM 1697 C CA . SER A 1 204 ? 0.707 15.286 8.724 1.00 97.19 204 SER A CA 1
ATOM 1698 C C . SER A 1 204 ? -0.535 16.153 8.517 1.00 97.19 204 SER A C 1
ATOM 1700 O O . SER A 1 204 ? -0.687 17.182 9.165 1.00 97.19 204 SER A O 1
ATOM 1702 N N . ASP A 1 205 ? -1.425 15.734 7.619 1.00 96.06 205 ASP A N 1
ATOM 1703 C CA . ASP A 1 205 ? -2.624 16.468 7.231 1.00 96.06 205 ASP A CA 1
ATOM 1704 C C . ASP A 1 205 ? -3.692 15.519 6.661 1.00 96.06 205 ASP A C 1
ATOM 1706 O O . ASP A 1 205 ? -3.415 14.365 6.318 1.00 96.06 205 ASP A O 1
ATOM 1710 N N . LYS A 1 206 ? -4.926 16.018 6.553 1.00 95.31 206 LYS A N 1
ATOM 1711 C CA . LYS A 1 206 ? -6.098 15.230 6.151 1.00 95.31 206 LYS A CA 1
ATOM 1712 C C . LYS A 1 206 ? -6.031 14.718 4.708 1.00 95.31 206 LYS A C 1
ATOM 1714 O O . LYS A 1 206 ? -6.587 13.660 4.421 1.00 95.31 206 LYS A O 1
ATOM 1719 N N . ASN A 1 207 ? -5.389 15.466 3.814 1.00 95.81 207 ASN A N 1
ATOM 1720 C CA . ASN A 1 207 ? -5.442 15.222 2.371 1.00 95.81 207 ASN A CA 1
ATOM 1721 C C . ASN A 1 207 ? -4.277 14.357 1.883 1.00 95.81 207 ASN A C 1
ATOM 1723 O O . ASN A 1 207 ? -4.299 13.888 0.752 1.00 95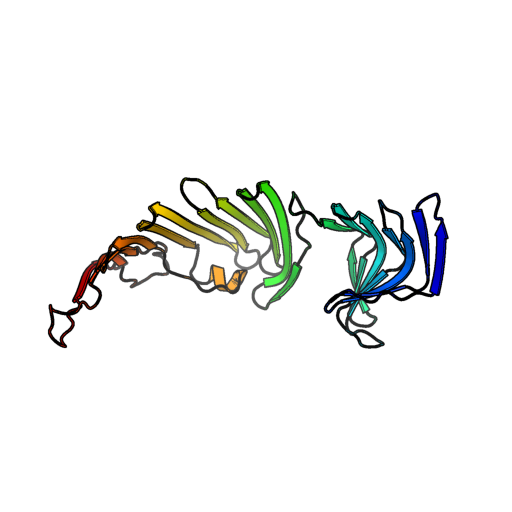.81 207 ASN A O 1
ATOM 1727 N N . PHE A 1 208 ? -3.285 14.092 2.736 1.00 97.25 208 PHE A N 1
ATOM 1728 C CA . PHE A 1 208 ? -2.071 13.365 2.373 1.00 97.25 208 PHE A CA 1
ATOM 1729 C C . PHE A 1 208 ? -2.319 12.053 1.620 1.00 97.25 208 PHE A C 1
ATOM 1731 O O . PHE A 1 208 ? -1.660 11.770 0.621 1.00 97.25 208 PHE A O 1
ATOM 1738 N N . LEU A 1 209 ? -3.255 11.226 2.095 1.00 96.94 209 LEU A N 1
ATOM 1739 C CA . LEU A 1 209 ? -3.505 9.925 1.473 1.00 96.94 209 LEU A CA 1
ATOM 1740 C C . LEU A 1 209 ? -4.190 10.040 0.111 1.00 96.94 209 LEU A C 1
ATOM 1742 O O . LEU A 1 209 ? -3.876 9.257 -0.786 1.00 96.94 209 LEU A O 1
ATOM 1746 N N . ASP A 1 210 ? -5.067 11.022 -0.054 1.00 95.88 210 ASP A N 1
ATOM 1747 C CA . ASP A 1 210 ? -5.754 11.276 -1.315 1.00 95.88 210 ASP A CA 1
ATOM 1748 C C . ASP A 1 210 ? -4.766 11.838 -2.346 1.00 95.88 210 ASP A C 1
ATOM 1750 O O . ASP A 1 210 ? -4.552 11.245 -3.403 1.00 95.88 210 ASP A O 1
ATOM 1754 N N . ASP A 1 211 ? -4.026 12.879 -1.961 1.00 95.69 211 ASP A N 1
ATOM 1755 C CA . ASP A 1 211 ? -3.028 13.562 -2.786 1.00 95.69 211 ASP A CA 1
ATOM 1756 C C . ASP A 1 211 ? -1.942 12.617 -3.344 1.00 95.69 211 ASP A C 1
ATOM 1758 O O . ASP A 1 211 ? -1.559 12.700 -4.516 1.00 95.69 211 ASP A O 1
ATOM 1762 N N . TYR A 1 212 ? -1.407 11.720 -2.504 1.00 95.25 212 TYR A N 1
ATOM 1763 C CA . TYR A 1 212 ? -0.244 10.891 -2.854 1.00 95.25 212 TYR A CA 1
ATOM 1764 C C . TYR A 1 212 ? -0.583 9.466 -3.294 1.00 95.25 212 TYR A C 1
ATOM 1766 O O . TYR A 1 212 ? 0.234 8.846 -3.993 1.00 95.25 212 TYR A O 1
ATOM 1774 N N . PHE A 1 213 ? -1.739 8.938 -2.881 1.00 93.38 213 PHE A N 1
ATOM 1775 C CA . PHE A 1 213 ? -2.119 7.541 -3.110 1.00 93.38 213 PHE A CA 1
ATOM 1776 C C . PHE A 1 213 ? -3.547 7.354 -3.639 1.00 93.38 213 PHE A C 1
ATOM 1778 O O . PHE A 1 213 ? -3.884 6.224 -3.993 1.00 93.38 213 PHE A O 1
ATOM 1785 N N . GLY A 1 214 ? -4.367 8.409 -3.722 1.00 92.12 214 GLY A N 1
ATOM 1786 C CA . GLY A 1 214 ? -5.788 8.300 -4.070 1.00 92.12 214 GLY A CA 1
ATOM 1787 C C . GLY A 1 214 ? -6.574 7.463 -3.058 1.00 92.12 214 GLY A C 1
ATOM 1788 O O . GLY A 1 214 ? -7.472 6.709 -3.433 1.00 92.12 214 GLY A O 1
ATOM 1789 N N . GLU A 1 215 ? -6.166 7.501 -1.786 1.00 93.81 215 GLU A N 1
ATOM 1790 C CA . GLU A 1 215 ? -6.775 6.730 -0.706 1.00 93.81 215 GLU A CA 1
ATOM 1791 C C . GLU A 1 215 ? -7.499 7.651 0.285 1.00 93.81 215 GLU A C 1
ATOM 1793 O O . GLU A 1 215 ? -6.941 8.629 0.773 1.00 93.81 215 GLU A O 1
ATOM 1798 N N . GLU A 1 216 ? -8.723 7.287 0.670 1.00 93.25 216 GLU A N 1
ATOM 1799 C CA . GLU A 1 216 ? -9.453 8.010 1.714 1.00 93.25 216 GLU A CA 1
ATOM 1800 C C . GLU A 1 216 ? -8.875 7.748 3.114 1.00 93.25 216 GLU A C 1
ATOM 1802 O O . GLU A 1 216 ? -8.581 6.605 3.494 1.00 93.25 216 GLU A O 1
ATOM 1807 N N . TYR A 1 217 ? -8.798 8.811 3.919 1.00 93.06 217 TYR A N 1
ATOM 1808 C CA . TYR A 1 217 ? -8.467 8.730 5.340 1.00 93.06 217 TYR A CA 1
ATOM 1809 C C . TYR A 1 217 ? -9.511 7.926 6.132 1.00 93.06 217 TYR A C 1
ATOM 1811 O O . TYR A 1 217 ? -10.718 8.058 5.924 1.00 93.06 217 TYR A O 1
ATOM 1819 N N . LYS A 1 218 ? -9.043 7.111 7.088 1.00 92.50 218 LYS A N 1
ATOM 1820 C CA . LYS A 1 218 ? -9.887 6.342 8.014 1.00 92.50 218 LYS A CA 1
ATOM 1821 C C . LYS A 1 218 ? -9.410 6.541 9.447 1.00 92.50 218 LYS A C 1
ATOM 1823 O O . LYS A 1 218 ? -8.211 6.581 9.696 1.00 92.50 218 LYS A O 1
ATOM 1828 N N . THR A 1 219 ? -10.355 6.586 10.382 1.00 93.56 219 THR A N 1
ATOM 1829 C CA . THR A 1 219 ? -10.069 6.759 11.810 1.00 93.56 219 THR A CA 1
ATOM 1830 C C . THR A 1 219 ? -9.295 5.577 12.387 1.00 93.56 219 THR A C 1
ATOM 1832 O O . THR A 1 219 ? -9.407 4.423 11.940 1.00 93.56 219 THR A O 1
ATOM 1835 N N . SER A 1 220 ? -8.490 5.888 13.400 1.00 97.75 220 SER A N 1
ATOM 1836 C CA . SER A 1 220 ? -7.707 4.909 14.146 1.00 97.75 220 SER A CA 1
ATOM 1837 C C . SER A 1 220 ? -8.551 4.243 15.219 1.00 97.75 220 SER A C 1
ATOM 1839 O O . SER A 1 220 ? -9.383 4.879 15.859 1.00 97.75 220 SER A O 1
ATOM 1841 N N . TYR A 1 221 ? -8.325 2.952 15.437 1.00 98.25 221 TYR A N 1
ATOM 1842 C CA . TYR A 1 221 ? -9.024 2.211 16.473 1.00 98.25 221 TYR A CA 1
ATOM 1843 C C . TYR A 1 221 ? -8.231 1.008 16.973 1.00 98.25 221 TYR A C 1
ATOM 1845 O O . TYR A 1 221 ? -7.411 0.412 16.271 1.00 98.25 221 TYR A O 1
ATOM 1853 N N . LEU A 1 222 ? -8.573 0.585 18.182 1.00 98.56 222 LEU A N 1
ATOM 1854 C CA . LEU A 1 222 ? -8.257 -0.719 18.735 1.00 98.56 222 LEU A CA 1
ATOM 1855 C C . LEU A 1 222 ? -9.570 -1.441 19.015 1.00 98.56 222 LEU A C 1
ATOM 1857 O O . LEU A 1 222 ? -10.459 -0.894 19.661 1.00 98.56 222 LEU A O 1
ATOM 1861 N N . GLN A 1 223 ? -9.703 -2.673 18.539 1.00 98.56 223 GLN A N 1
ATOM 1862 C CA . GLN A 1 223 ? -10.891 -3.484 18.757 1.00 98.56 223 GLN A CA 1
ATOM 1863 C C . GLN A 1 223 ? -10.509 -4.877 19.247 1.00 98.56 223 GLN A C 1
ATOM 1865 O O . GLN A 1 223 ? -9.756 -5.586 18.582 1.00 98.56 223 GLN A O 1
ATOM 1870 N N . LEU A 1 224 ? -11.091 -5.290 20.368 1.00 98.56 224 LEU A N 1
ATOM 1871 C CA . LEU A 1 224 ? -11.053 -6.657 20.873 1.00 98.56 224 LEU A CA 1
ATOM 1872 C C . LEU A 1 224 ? -12.434 -7.290 20.687 1.00 98.56 224 LEU A C 1
ATOM 1874 O O . LEU A 1 224 ? -13.404 -6.871 21.317 1.00 98.56 224 LEU A O 1
ATOM 1878 N N . GLY A 1 225 ? -12.532 -8.277 19.804 1.00 98.31 225 GLY A N 1
ATOM 1879 C CA . GLY A 1 225 ? -13.739 -9.064 19.573 1.00 98.31 225 GLY A CA 1
ATOM 1880 C C . GLY A 1 225 ? -13.647 -10.428 20.244 1.00 98.31 225 GLY A C 1
ATOM 1881 O O . GLY A 1 225 ? -12.603 -11.072 20.202 1.00 98.31 225 GLY A O 1
ATOM 1882 N N . HIS A 1 226 ? -14.746 -10.889 20.837 1.00 98.25 226 HIS A N 1
ATOM 1883 C CA . HIS A 1 226 ? -14.906 -12.250 21.333 1.00 98.25 226 HIS A CA 1
ATOM 1884 C C . HIS A 1 226 ? -16.252 -12.831 20.888 1.00 98.25 226 HIS A C 1
ATOM 1886 O O . HIS A 1 226 ? -17.306 -12.229 21.101 1.00 98.25 226 HIS A O 1
ATOM 1892 N N . ARG A 1 227 ? -16.227 -14.020 20.285 1.00 97.19 227 ARG A N 1
ATOM 1893 C CA . ARG A 1 227 ? -17.408 -14.768 19.848 1.00 97.19 227 ARG A CA 1
ATOM 1894 C C . ARG A 1 227 ? -17.566 -16.028 20.689 1.00 97.19 227 ARG A C 1
ATOM 1896 O O . ARG A 1 227 ? -16.832 -16.995 20.500 1.00 97.19 227 ARG A O 1
ATOM 1903 N N . GLY A 1 228 ? -18.547 -16.017 21.579 1.00 94.25 228 GLY A N 1
ATOM 1904 C CA . GLY A 1 228 ? -18.963 -17.200 22.316 1.00 94.25 228 GLY A CA 1
ATOM 1905 C C . GLY A 1 228 ? -20.102 -17.940 21.618 1.00 94.25 228 GLY A C 1
ATOM 1906 O O . GLY A 1 228 ? -20.529 -17.601 20.514 1.00 94.25 228 GLY A O 1
ATOM 1907 N N . PHE A 1 229 ? -20.619 -18.978 22.271 1.00 92.31 229 PHE A N 1
ATOM 1908 C CA . PHE A 1 229 ? -21.739 -19.746 21.737 1.00 92.31 229 PHE A CA 1
ATOM 1909 C C . PHE A 1 229 ? -23.055 -18.971 21.900 1.00 92.31 229 PHE A C 1
ATOM 1911 O O . PHE A 1 229 ? -23.616 -18.917 22.996 1.00 92.31 229 PHE A O 1
ATOM 1918 N N . GLY A 1 230 ? -23.567 -18.408 20.801 1.00 92.19 230 GLY A N 1
ATOM 1919 C CA . GLY A 1 230 ? -24.798 -17.607 20.762 1.00 92.19 230 GLY A CA 1
ATOM 1920 C C . GLY A 1 230 ? -24.666 -16.203 21.343 1.00 92.19 230 GLY A C 1
ATOM 1921 O O . GLY A 1 230 ? -25.679 -15.592 21.676 1.00 92.19 230 GLY A O 1
ATOM 1922 N N . TYR A 1 231 ? -23.439 -15.702 21.503 1.00 94.56 231 TYR A N 1
ATOM 1923 C CA . TYR A 1 231 ? -23.202 -14.313 21.870 1.00 94.56 231 TYR A CA 1
ATOM 1924 C C . TYR A 1 231 ? -21.905 -13.776 21.271 1.00 94.56 231 TYR A C 1
ATOM 1926 O O . TYR A 1 231 ? -20.942 -14.513 21.046 1.00 94.56 231 TYR A O 1
ATOM 1934 N N . ASN A 1 232 ? -21.849 -12.463 21.085 1.00 96.88 232 ASN A N 1
ATOM 1935 C CA . ASN A 1 232 ? -20.629 -11.745 20.757 1.00 96.88 232 ASN A CA 1
ATOM 1936 C C . ASN A 1 232 ? -20.432 -10.561 21.702 1.00 96.88 232 ASN A C 1
ATOM 1938 O O . ASN A 1 232 ? -21.384 -9.868 22.050 1.00 96.88 232 ASN A O 1
ATOM 1942 N N . VAL A 1 233 ? -19.182 -10.300 22.064 1.00 97.94 233 VAL A N 1
ATOM 1943 C CA . VAL A 1 233 ? -18.761 -9.103 22.796 1.00 97.94 233 VAL A CA 1
ATOM 1944 C C . VAL A 1 233 ? -17.672 -8.414 21.985 1.00 97.94 233 VAL A C 1
ATOM 1946 O O . VAL A 1 233 ? -16.785 -9.075 21.448 1.00 97.94 233 VAL A O 1
ATOM 1949 N N . ALA A 1 234 ? -17.735 -7.094 21.878 1.00 98.12 234 ALA A N 1
ATOM 1950 C CA . ALA A 1 234 ? -16.701 -6.282 21.261 1.00 98.12 234 ALA A CA 1
ATOM 1951 C C . ALA A 1 234 ? -16.389 -5.081 22.151 1.00 98.12 234 ALA A C 1
ATOM 1953 O O . ALA A 1 234 ? -17.294 -4.348 22.543 1.00 98.12 234 ALA A O 1
ATOM 1954 N N . VAL A 1 235 ? -15.107 -4.872 22.430 1.00 98.56 235 VAL A N 1
ATOM 1955 C CA . VAL A 1 235 ? -14.586 -3.657 23.057 1.00 98.56 235 VAL A CA 1
ATOM 1956 C C . VAL A 1 235 ? -13.859 -2.866 21.979 1.00 98.56 235 VAL A C 1
ATOM 1958 O O . VAL A 1 235 ? -12.983 -3.407 21.308 1.00 98.56 235 VAL A O 1
ATOM 1961 N N . LEU A 1 236 ? -14.241 -1.609 21.792 1.00 98.50 236 LEU A N 1
ATOM 1962 C CA . LEU A 1 236 ? -13.674 -0.673 20.830 1.00 98.50 236 LEU A CA 1
ATOM 1963 C C . LEU A 1 236 ? -13.102 0.530 21.586 1.00 98.50 236 LEU A C 1
ATOM 1965 O O . LEU A 1 236 ? -13.775 1.106 22.437 1.00 98.50 236 LEU A O 1
ATOM 1969 N N . ALA A 1 237 ? -11.884 0.923 21.244 1.00 98.38 237 ALA A N 1
ATOM 1970 C CA . ALA A 1 237 ? -11.307 2.212 21.584 1.00 98.38 237 ALA A CA 1
ATOM 1971 C C . ALA A 1 237 ? -11.015 2.956 20.277 1.00 98.38 237 ALA A C 1
ATOM 1973 O O . ALA A 1 237 ? -10.230 2.475 19.463 1.00 98.38 237 ALA A O 1
ATOM 1974 N N . GLU A 1 238 ? -11.656 4.101 20.070 1.00 97.56 238 GLU A N 1
ATOM 1975 C CA . GLU A 1 238 ? -11.528 4.926 18.864 1.00 97.56 238 GLU A CA 1
ATOM 1976 C C . GLU A 1 238 ? -11.101 6.349 19.272 1.00 97.56 238 GLU A C 1
ATOM 1978 O O . GLU A 1 238 ? -11.965 7.199 19.505 1.00 97.56 238 GLU A O 1
ATOM 1983 N N . PRO A 1 239 ? -9.790 6.585 19.480 1.00 96.25 239 PRO A N 1
ATOM 1984 C CA . PRO A 1 239 ? -9.257 7.897 19.840 1.00 96.25 239 PRO A CA 1
ATOM 1985 C C . PRO A 1 239 ? -9.060 8.798 18.613 1.00 96.25 239 PRO A C 1
ATOM 1987 O O . PRO A 1 239 ? -8.843 8.311 17.501 1.00 96.25 239 PRO A O 1
ATOM 1990 N N . SER A 1 240 ? -9.040 10.110 18.845 1.00 94.94 240 SER A N 1
ATOM 1991 C CA . SER A 1 240 ? -8.502 11.095 17.908 1.00 94.94 240 SER A CA 1
ATOM 1992 C C . SER A 1 240 ? -6.983 10.973 17.914 1.00 94.94 240 SER A C 1
ATOM 1994 O O . SER A 1 240 ? -6.336 11.173 18.945 1.00 94.94 240 SER A O 1
ATOM 1996 N N . VAL A 1 241 ? -6.392 10.604 16.781 1.00 95.88 241 VAL A N 1
ATOM 1997 C CA . VAL A 1 241 ? -4.926 10.517 16.659 1.00 95.88 241 VAL A CA 1
ATOM 1998 C C . VAL A 1 241 ? -4.365 11.646 15.809 1.00 95.88 241 VAL A C 1
ATOM 2000 O O . VAL A 1 241 ? -3.157 11.868 15.835 1.00 95.88 241 VAL A O 1
ATOM 2003 N N . ASN A 1 242 ? -5.220 12.375 15.088 1.00 95.62 242 ASN A N 1
ATOM 2004 C CA . ASN A 1 242 ? -4.863 13.518 14.263 1.00 95.62 242 ASN A CA 1
ATOM 2005 C C . ASN A 1 242 ? -5.597 14.797 14.698 1.00 95.62 242 ASN A C 1
ATOM 2007 O O . ASN A 1 242 ? -6.394 15.340 13.928 1.00 95.62 242 ASN A O 1
ATOM 2011 N N . PRO A 1 243 ? -5.310 15.328 15.903 1.00 89.38 243 PRO A N 1
ATOM 2012 C CA . PRO A 1 243 ? -6.074 16.431 16.495 1.00 89.38 243 PRO A CA 1
ATOM 2013 C C . PRO A 1 243 ? -6.086 17.708 15.641 1.00 89.38 243 PRO A C 1
ATOM 2015 O O . PRO A 1 243 ? -7.032 18.487 15.719 1.00 89.38 243 PRO A O 1
ATOM 2018 N N . ASP A 1 244 ? -5.079 17.908 14.787 1.00 89.75 244 ASP A N 1
ATOM 2019 C CA . ASP A 1 244 ? -4.961 19.087 13.925 1.00 89.75 244 ASP A CA 1
ATOM 2020 C C . ASP A 1 244 ? -6.140 19.222 12.941 1.00 89.75 244 ASP A C 1
ATOM 2022 O O . ASP A 1 244 ? -6.618 20.337 12.688 1.00 89.75 244 ASP A O 1
ATOM 2026 N N . PHE A 1 245 ? -6.647 18.090 12.430 1.00 92.44 245 PHE A N 1
ATOM 2027 C CA . PHE A 1 245 ? -7.728 18.038 11.438 1.00 92.44 245 PHE A CA 1
ATOM 2028 C C . PHE A 1 245 ? -8.930 17.164 11.830 1.00 92.44 245 PHE A C 1
ATOM 2030 O O . PHE A 1 245 ? -9.971 17.241 11.176 1.00 92.44 245 PHE A O 1
ATOM 2037 N N . GLU A 1 246 ? -8.850 16.391 12.913 1.00 90.44 246 GLU A N 1
ATOM 2038 C CA . GLU A 1 246 ? -9.981 15.674 13.526 1.00 90.44 246 GLU A CA 1
ATOM 2039 C C . GLU A 1 246 ? -10.776 16.573 14.490 1.00 90.44 246 GLU A C 1
ATOM 2041 O O . GLU A 1 246 ? -11.252 16.146 15.543 1.00 90.44 246 GLU A O 1
ATOM 2046 N N . ARG A 1 247 ? -10.938 17.852 14.136 1.00 86.19 247 ARG A N 1
ATOM 2047 C CA . ARG A 1 247 ? -11.658 18.817 14.971 1.00 86.19 247 ARG A CA 1
ATOM 2048 C C . ARG A 1 247 ? -13.125 18.426 15.094 1.00 86.19 247 ARG A C 1
ATOM 2050 O O . ARG A 1 247 ? -13.810 18.207 14.096 1.00 86.19 247 ARG A O 1
ATOM 2057 N N . GLY A 1 248 ? -13.608 18.354 16.331 1.00 87.06 248 GLY A N 1
ATOM 2058 C CA . GLY A 1 248 ? -14.972 17.923 16.630 1.00 87.06 248 GLY A CA 1
ATOM 2059 C C . GLY A 1 248 ? -15.207 16.415 16.510 1.00 87.06 248 GLY A C 1
ATOM 2060 O O . GLY A 1 248 ? -16.354 15.987 16.647 1.00 87.06 248 GLY A O 1
ATOM 2061 N N . PHE A 1 249 ? -14.161 15.610 16.288 1.00 91.75 249 PHE A N 1
ATOM 2062 C CA . PHE A 1 249 ? -14.264 14.158 16.371 1.00 91.75 249 PHE A CA 1
ATOM 2063 C C . PHE A 1 249 ? -14.686 13.734 17.784 1.00 91.75 249 PHE A C 1
ATOM 2065 O O . PHE A 1 249 ? -14.155 14.222 18.783 1.00 91.75 249 PHE A O 1
ATOM 2072 N N . ILE A 1 250 ? -15.673 12.840 17.859 1.00 94.31 250 ILE A N 1
ATOM 2073 C CA . ILE A 1 250 ? -16.155 12.284 19.123 1.00 94.31 250 ILE A CA 1
ATOM 2074 C C . ILE A 1 250 ? -15.463 10.939 19.325 1.00 94.31 250 ILE A C 1
ATOM 2076 O O . ILE A 1 250 ? -15.815 9.945 18.687 1.00 94.31 250 ILE A O 1
ATOM 2080 N N . GLU A 1 251 ? -14.497 10.916 20.232 1.00 95.50 251 GLU A N 1
ATOM 2081 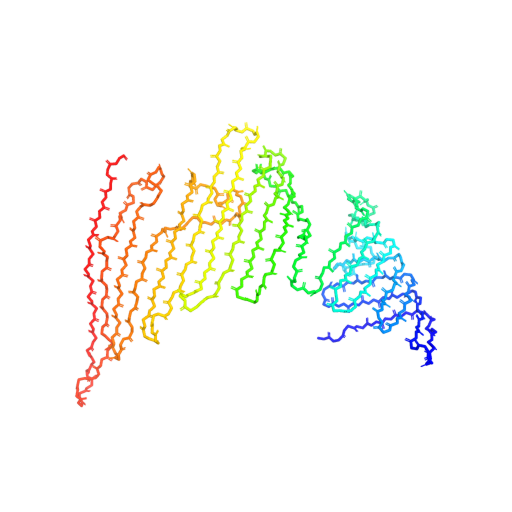C CA . GLU A 1 251 ? -13.773 9.713 20.616 1.00 95.50 251 GLU A CA 1
ATOM 2082 C C . GLU A 1 251 ? -14.692 8.737 21.363 1.00 95.50 251 GLU A C 1
ATOM 2084 O O . GLU A 1 251 ? -15.566 9.146 22.135 1.00 95.50 251 GLU A O 1
ATOM 2089 N N . ARG A 1 252 ? -14.459 7.432 21.188 1.00 97.00 252 ARG A N 1
ATOM 2090 C CA . ARG A 1 252 ? -15.174 6.357 21.902 1.00 97.00 252 ARG A CA 1
ATOM 2091 C C . ARG A 1 252 ? -14.186 5.565 22.750 1.00 97.00 252 ARG A C 1
ATOM 2093 O O . ARG A 1 252 ? -13.487 4.701 22.223 1.00 97.00 252 ARG A O 1
ATOM 2100 N N . LEU A 1 253 ? -14.101 5.858 24.050 1.00 95.44 253 LEU A N 1
ATOM 2101 C CA . LEU A 1 253 ? -13.028 5.375 24.934 1.00 95.44 253 LEU A CA 1
ATOM 2102 C C . LEU A 1 253 ? -13.544 4.870 26.302 1.00 95.44 253 LEU A C 1
ATOM 2104 O O . LEU A 1 253 ? -13.530 5.619 27.282 1.00 95.44 253 LEU A O 1
ATOM 2108 N N . PRO A 1 254 ? -13.926 3.587 26.428 1.00 97.38 254 PRO A N 1
ATOM 2109 C CA . PRO A 1 254 ? -14.220 2.637 25.358 1.00 97.38 254 PRO A CA 1
ATOM 2110 C C . PRO A 1 254 ? -15.713 2.623 24.978 1.00 97.38 254 PRO A C 1
ATOM 2112 O O . PRO A 1 254 ? -16.577 3.126 25.699 1.00 97.38 254 PRO A O 1
ATOM 2115 N N . GLN A 1 255 ? -16.016 1.973 23.857 1.00 98.12 255 GLN A N 1
ATOM 2116 C CA . GLN A 1 255 ? -17.332 1.432 23.525 1.00 98.12 255 GLN A CA 1
ATOM 2117 C C . GLN A 1 255 ? -17.329 -0.083 23.762 1.00 98.12 255 GLN A C 1
ATOM 2119 O O . GLN A 1 255 ? -16.467 -0.798 23.254 1.00 98.12 255 GLN A O 1
ATOM 2124 N N . ILE A 1 256 ? -18.323 -0.589 24.485 1.00 98.19 256 ILE A N 1
ATOM 2125 C CA . ILE A 1 256 ? -18.543 -2.016 24.725 1.00 98.19 256 ILE A CA 1
ATOM 2126 C C . ILE A 1 256 ? -19.886 -2.393 24.109 1.00 98.19 256 ILE A C 1
ATOM 2128 O O . ILE A 1 256 ? -20.917 -1.829 24.468 1.00 98.19 256 ILE A O 1
ATOM 2132 N N . ARG A 1 257 ? -19.877 -3.360 23.191 1.00 97.94 257 ARG A N 1
ATOM 2133 C CA . ARG A 1 257 ? -21.075 -3.911 22.548 1.00 97.94 257 ARG A CA 1
ATOM 2134 C C . ARG A 1 257 ? -21.209 -5.390 22.860 1.00 97.94 257 ARG A C 1
ATOM 2136 O O . ARG A 1 257 ? -20.261 -6.149 22.667 1.00 97.94 257 ARG A O 1
ATOM 2143 N N . GLN A 1 258 ? -22.395 -5.806 23.278 1.00 97.00 258 GLN A N 1
ATOM 2144 C CA . GLN A 1 258 ? -22.763 -7.198 23.493 1.00 97.00 258 GLN A CA 1
ATOM 2145 C C . GLN A 1 258 ? -24.009 -7.513 22.673 1.00 97.00 258 GLN A C 1
ATOM 2147 O O . GLN A 1 258 ? -25.011 -6.818 22.800 1.00 97.00 258 GLN A O 1
ATOM 2152 N N . ASN A 1 259 ? -23.983 -8.605 21.911 1.00 96.56 259 ASN A N 1
ATOM 2153 C CA . ASN A 1 259 ? -25.191 -9.158 21.306 1.00 96.56 259 ASN A CA 1
ATOM 2154 C C . ASN A 1 259 ? -25.370 -10.614 21.743 1.00 96.56 259 ASN A C 1
ATOM 2156 O O . ASN A 1 259 ? -24.415 -11.391 21.721 1.00 96.56 259 ASN A O 1
ATOM 2160 N N . LEU A 1 260 ? -26.593 -10.977 22.113 1.00 94.81 260 LEU A N 1
ATOM 2161 C CA . LEU A 1 260 ? -27.074 -12.342 22.286 1.00 94.81 260 LEU A CA 1
ATOM 2162 C C . LEU A 1 260 ? -27.902 -12.709 21.054 1.00 94.81 260 LEU A C 1
ATOM 2164 O O . LEU A 1 260 ? -28.875 -12.025 20.723 1.00 94.81 260 LEU A O 1
ATOM 2168 N N . GLU A 1 261 ? -27.518 -13.787 20.381 1.00 92.44 261 GLU A N 1
ATOM 2169 C CA . GLU A 1 261 ? -28.225 -14.271 19.199 1.00 92.44 261 GLU A CA 1
ATOM 2170 C C . GLU A 1 261 ? -29.633 -14.766 19.571 1.00 92.44 261 GLU A C 1
ATOM 2172 O O . GLU A 1 261 ? -29.800 -15.370 20.637 1.00 92.44 261 GLU A O 1
ATOM 2177 N N . PRO A 1 262 ? -30.646 -14.561 18.706 1.00 91.94 262 PRO A N 1
ATOM 2178 C CA . PRO A 1 262 ? -31.998 -15.034 18.963 1.00 91.94 262 PRO A CA 1
ATOM 2179 C C . PRO A 1 262 ? -32.051 -16.537 19.252 1.00 91.94 262 PRO A C 1
ATOM 2181 O O . PRO A 1 262 ? -31.752 -17.364 18.389 1.00 91.94 262 PRO A O 1
ATOM 2184 N N . ARG A 1 263 ? -32.481 -16.910 20.459 1.00 89.00 263 ARG A N 1
ATOM 2185 C CA . ARG A 1 263 ? -32.686 -18.308 20.859 1.00 89.00 263 ARG A CA 1
ATOM 2186 C C . ARG A 1 263 ? -34.147 -18.598 21.128 1.00 89.00 263 ARG A C 1
ATOM 2188 O O . ARG A 1 263 ? -34.850 -17.807 21.753 1.00 89.00 263 ARG A O 1
ATOM 2195 N N . ARG A 1 264 ? -34.588 -19.767 20.665 1.00 90.81 264 ARG A N 1
ATOM 2196 C CA . ARG A 1 264 ? -35.946 -20.259 20.885 1.00 90.81 264 ARG A CA 1
ATOM 2197 C C . ARG A 1 264 ? -36.189 -20.477 22.379 1.00 90.81 264 ARG A C 1
ATOM 2199 O O . ARG A 1 264 ? -35.399 -21.144 23.049 1.00 90.81 264 ARG A O 1
ATOM 2206 N N . LEU A 1 265 ? -37.292 -19.942 22.890 1.00 87.69 265 LEU A N 1
ATOM 2207 C CA . LEU A 1 265 ? -37.680 -20.080 24.291 1.00 87.69 265 LEU A CA 1
ATOM 2208 C C . LEU A 1 265 ? -38.400 -21.418 24.505 1.00 87.69 265 LEU A C 1
ATOM 2210 O O . LEU A 1 265 ? -39.610 -21.545 24.286 1.00 87.69 265 LEU A O 1
ATOM 2214 N N . GLY A 1 266 ? -37.645 -22.441 24.911 1.00 86.69 266 GLY A N 1
ATOM 2215 C CA . GLY A 1 266 ? -38.168 -23.787 25.154 1.00 86.69 266 GLY A CA 1
ATOM 2216 C C . GLY A 1 266 ? -38.828 -24.390 23.907 1.00 86.69 266 GLY A C 1
ATOM 2217 O O . GLY A 1 266 ? -38.267 -24.356 22.814 1.00 86.69 266 GLY A O 1
ATOM 2218 N N . LYS A 1 267 ? -40.039 -24.941 24.064 1.00 89.19 267 LYS A N 1
ATOM 2219 C CA . LYS A 1 267 ? -40.839 -25.494 22.951 1.00 89.19 267 LYS A CA 1
ATOM 2220 C C . LYS A 1 267 ? -41.742 -24.457 22.267 1.00 89.19 267 LYS A C 1
ATOM 2222 O O . LYS A 1 267 ? -42.425 -24.796 21.303 1.00 89.19 267 LYS A O 1
ATOM 2227 N N . SER A 1 268 ? -41.764 -23.210 22.742 1.00 91.69 268 SER A N 1
ATOM 2228 C CA . SER A 1 268 ? -42.647 -22.169 22.196 1.00 91.69 268 SER A CA 1
ATOM 2229 C C . SER A 1 268 ? -42.240 -21.749 20.777 1.00 91.69 268 SER A C 1
ATOM 2231 O O . SER A 1 268 ? -41.162 -22.105 20.312 1.00 91.69 268 SER A O 1
ATOM 2233 N N . GLY A 1 269 ? -43.083 -20.995 20.069 1.00 92.50 269 GLY A N 1
ATOM 2234 C CA . GLY A 1 269 ? -42.717 -20.365 18.791 1.00 92.50 269 GLY A CA 1
ATOM 2235 C C . GLY A 1 269 ? -41.896 -19.074 18.935 1.00 92.50 269 GLY A C 1
ATOM 2236 O O . GLY A 1 269 ? -41.582 -18.450 17.927 1.00 92.50 269 GLY A O 1
ATOM 2237 N N . PHE A 1 270 ? -41.570 -18.653 20.163 1.00 92.25 270 PHE A N 1
ATOM 2238 C CA . PHE A 1 270 ? -40.937 -17.364 20.443 1.00 92.25 270 PHE A CA 1
ATOM 2239 C C . PHE A 1 270 ? -39.409 -17.464 20.507 1.00 92.25 270 PHE A C 1
ATOM 2241 O O . PHE A 1 270 ? -38.853 -18.458 20.981 1.00 92.25 270 PHE A O 1
ATOM 2248 N N . TYR A 1 271 ? -38.738 -16.398 20.068 1.00 93.44 271 TYR A N 1
ATOM 2249 C CA . TYR A 1 271 ? -37.283 -16.252 20.072 1.00 93.44 271 TYR A CA 1
ATOM 2250 C C . TYR A 1 271 ? -36.895 -14.996 20.852 1.00 93.44 271 TYR A C 1
ATOM 2252 O O . TYR A 1 271 ? -37.526 -13.955 20.690 1.00 93.44 271 TYR A O 1
ATOM 2260 N N . LEU A 1 272 ? -35.846 -15.088 21.670 1.00 90.31 272 LEU A N 1
ATOM 2261 C CA . LEU A 1 272 ? -35.287 -13.958 22.410 1.00 90.31 272 LEU A CA 1
ATOM 2262 C C . LEU A 1 272 ? -33.860 -13.689 21.941 1.00 90.31 272 LEU A C 1
ATOM 2264 O O . LEU A 1 272 ? -33.003 -14.562 22.060 1.00 90.31 272 LEU A O 1
ATOM 2268 N N . GLY A 1 273 ? -33.620 -12.483 21.434 1.00 91.94 273 GLY A N 1
ATOM 2269 C CA . GLY A 1 273 ? -32.291 -11.921 21.199 1.00 91.94 273 GLY A CA 1
ATOM 2270 C C . GLY A 1 273 ? -32.135 -10.623 21.985 1.00 91.94 273 GLY A C 1
ATOM 2271 O O . GLY A 1 273 ? -33.129 -9.998 22.358 1.00 91.94 273 GLY A O 1
ATOM 2272 N N . GLN A 1 274 ? -30.897 -10.219 22.247 1.00 95.00 274 GLN A N 1
ATOM 2273 C CA . GLN A 1 274 ? -30.597 -8.995 22.993 1.00 95.00 274 GLN A CA 1
ATOM 2274 C C . GLN A 1 274 ? -29.394 -8.293 22.370 1.00 95.00 274 GLN A C 1
ATOM 2276 O O . GLN A 1 274 ? -28.445 -8.951 21.959 1.00 95.00 274 GLN A O 1
ATOM 2281 N N . ALA A 1 275 ? -29.407 -6.965 22.349 1.00 95.75 275 ALA A N 1
ATOM 2282 C CA . ALA A 1 275 ? -28.227 -6.157 22.080 1.00 95.75 275 ALA A CA 1
ATOM 2283 C C . ALA A 1 275 ? -28.095 -5.101 23.180 1.00 95.75 275 ALA A C 1
ATOM 2285 O O . ALA A 1 275 ? -29.092 -4.512 23.597 1.00 95.75 275 ALA A O 1
ATOM 2286 N N . ALA A 1 276 ? -26.876 -4.893 23.660 1.00 96.69 276 ALA A N 1
ATOM 2287 C CA . ALA A 1 276 ? -26.534 -3.876 24.640 1.00 96.69 276 ALA A CA 1
ATOM 2288 C C . ALA A 1 276 ? -25.269 -3.140 24.184 1.00 96.69 276 ALA A C 1
ATOM 2290 O O . ALA A 1 276 ? -24.313 -3.759 23.712 1.00 96.69 276 ALA A O 1
ATOM 2291 N N . GLU A 1 277 ? -25.263 -1.820 24.341 1.00 97.38 277 GLU A N 1
ATOM 2292 C CA . GLU A 1 277 ? -24.119 -0.963 24.049 1.00 97.38 277 GLU A CA 1
ATOM 2293 C C . GLU A 1 277 ? -23.909 0.019 25.202 1.00 97.38 277 GLU A C 1
ATOM 2295 O O . GLU A 1 277 ? -24.854 0.661 25.660 1.00 97.38 277 GLU A O 1
ATOM 2300 N N . VAL A 1 278 ? -22.663 0.142 25.655 1.00 97.62 278 VAL A N 1
ATOM 2301 C CA . VAL A 1 278 ? -22.226 1.166 26.606 1.00 97.62 278 VAL A CA 1
ATOM 2302 C C . VAL A 1 278 ? -21.039 1.886 25.988 1.00 97.62 278 VAL A C 1
ATOM 2304 O O . VAL A 1 278 ? -20.015 1.261 25.717 1.00 97.62 278 VAL A O 1
ATOM 2307 N N . THR A 1 279 ? -21.170 3.191 25.767 1.00 97.50 279 THR A N 1
ATOM 2308 C CA . THR A 1 279 ? -20.131 4.005 25.130 1.00 97.50 279 THR A CA 1
ATOM 2309 C C . THR A 1 279 ? -19.799 5.205 25.998 1.00 97.50 279 THR A C 1
ATOM 2311 O O . THR A 1 279 ? -20.682 5.991 26.332 1.00 97.50 279 THR A O 1
ATOM 2314 N N . ASN A 1 280 ? -18.519 5.363 26.331 1.00 96.75 280 ASN A N 1
ATOM 2315 C CA . ASN A 1 280 ? -18.003 6.604 26.893 1.00 96.75 280 ASN A CA 1
ATOM 2316 C C . ASN A 1 280 ? -17.511 7.509 25.756 1.00 96.75 280 ASN A C 1
ATOM 2318 O O . ASN A 1 280 ? -16.550 7.164 25.061 1.00 96.75 280 ASN A O 1
ATOM 2322 N N . PHE A 1 281 ? -18.183 8.643 25.559 1.00 95.75 281 PHE A N 1
ATOM 2323 C CA . PHE A 1 281 ? -17.825 9.627 24.543 1.00 95.75 281 PHE A CA 1
ATOM 2324 C C . PHE A 1 281 ? -16.917 10.703 25.134 1.00 95.75 281 PHE A C 1
ATOM 2326 O O . PHE A 1 281 ? -17.230 11.277 26.177 1.00 95.75 281 PHE A O 1
ATOM 2333 N N . ARG A 1 282 ? -15.824 11.020 24.440 1.00 91.94 282 ARG A N 1
ATOM 2334 C CA . ARG A 1 282 ? -14.961 12.158 24.769 1.00 91.94 282 ARG A CA 1
ATOM 2335 C C . ARG A 1 282 ? -14.848 13.068 23.555 1.00 91.94 282 ARG A C 1
ATOM 2337 O O . ARG A 1 282 ? -14.714 12.602 22.431 1.00 91.94 282 ARG A O 1
ATOM 2344 N N . LYS A 1 283 ? -14.929 14.374 23.784 1.00 86.06 283 LYS A N 1
ATOM 2345 C CA . LYS A 1 283 ? -14.722 15.396 22.761 1.00 86.06 283 LYS A CA 1
ATOM 2346 C C . LYS A 1 283 ? -13.640 16.331 23.271 1.00 86.06 283 LYS A C 1
ATOM 2348 O O . LYS A 1 283 ? -13.751 16.839 24.384 1.00 86.06 283 LYS A O 1
ATOM 2353 N N . GLU A 1 284 ? -12.580 16.503 22.496 1.00 71.06 284 GLU A N 1
ATOM 2354 C CA . GLU A 1 284 ? -11.564 17.504 22.798 1.00 71.06 284 GLU A CA 1
ATOM 2355 C C . GLU A 1 284 ? -11.988 18.815 22.124 1.00 71.06 284 GLU A C 1
ATOM 2357 O O . GLU A 1 284 ? -12.074 18.897 20.898 1.00 71.06 284 GLU A O 1
ATOM 2362 N N . ASP A 1 285 ? -12.334 19.818 22.932 1.00 60.00 285 ASP A N 1
ATOM 2363 C CA . ASP A 1 285 ? -12.619 21.173 22.462 1.00 60.00 285 AS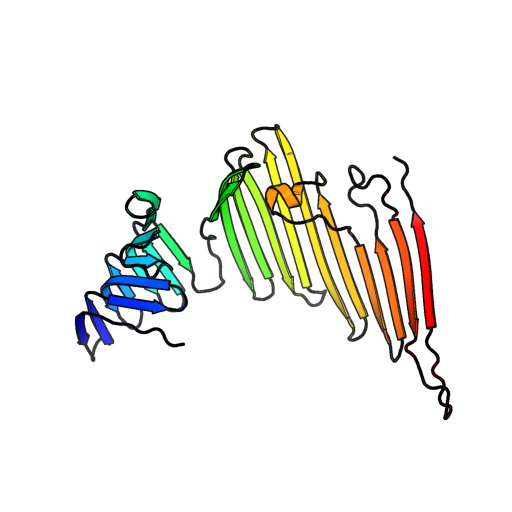P A CA 1
ATOM 2364 C C . ASP A 1 285 ? -11.283 21.928 22.367 1.00 60.00 285 ASP A C 1
ATOM 2366 O O . ASP A 1 285 ? -10.830 22.534 23.338 1.00 60.00 285 ASP A O 1
ATOM 2370 N N . LYS A 1 286 ? -10.605 21.822 21.222 1.00 54.28 286 LYS A N 1
ATOM 2371 C CA . LYS A 1 286 ? -9.430 22.637 20.880 1.00 54.28 286 LYS A CA 1
ATOM 2372 C C . LYS A 1 286 ? -9.672 23.407 19.591 1.00 54.28 286 LYS A C 1
ATOM 2374 O O . LYS A 1 286 ? -10.220 22.807 18.637 1.00 54.28 286 LYS A O 1
#

Foldseek 3Di:
DDKDKDFPDWDADPVQRKIKTAQIWIDDDLKIKTFGMWIDHPFKIKTAFMWMDSAPDPQRQKIKTFRIWMDGPQFKIKGAFIFIDRRNRTDDTDGIDMGTPDQAKDKADWDWDADPLQGTKIKIWIWHDPDPFWIKIWIWMQGPQFGIKIKMWIWGQDQQWTWIWIKMWGQGPHPRDIWMWTWIWTWHCPDPFKIKIWTDIAIPDQCVCCSPPVDHDDFTKIKIWGDDDQKIKMKIWTDDRHCVHCAFPKTWHIKIKMKGHWDDDPPDPHTDIDIDIDTDIDHDHD

Sequence (286 aa):
ETGRLTGKDLRYNLRSETGTIQSIRWKEGPFFYKAEKAHFSSEVVDLKRVDFTTCDHSLPHYKMRAGTVKVYPGDKIIMKGVTLYLGSLPIFWTPYLIQYLHKENRVMLPNPGYSDFSGWYVQTGYYFYSSARFQAKLRLDYREKKGWGEGLDVFYESKAGEGEIKTYYVKEADTKEERWTLRLRHRHSLSKSTDLKVRLDRLSDKNFLDDYFGEEYKTSYLQLGHRGFGYNVAVLAEPSVNPDFERGFIERLPQIRQNLEPRRLGKSGFYLGQAAEVTNFRKEDK

pLDDT: mean 91.22, std 8.1, range [41.62, 98.69]